Protein AF-A0A1B1LRS1-F1 (afdb_monomer_lite)

pLDDT: mean 72.32, std 14.94, range [30.59, 92.81]

Sequence (212 aa):
MTTTRIFLDRKSKTIVHAIEEETLSFRDMQAGLEPEKHFTSISRVLLKQGSRQQGRGNGVFNELMNEGQFEEVTADSLIVKRQLSDTELDFVTGKLLAKLGMTGAKKFEDARAIIASLDVGESLIENTQSCTAQPQSEDEMNSTIRELILVEAKVVADEFDKEGLVDWRVRDSLIARFRLSVRRRLRNVEGHTFVTSAVNKCLDHFLTSQPA

Organism: Vibrio parahaemolyticus (NCBI:txid670)

Radius of gyration: 24.16 Å; chains: 1; bounding box: 50×50×58 Å

Foldseek 3Di:
DWDWWWKAFPVQRKIKIWIKDFAADPVCVVVVHGTDIWTAKIWIDRPPPRDIDIDGTPVVVVVVCVVGPIDIDDPVVPPLQDQQDPVRLLVVLVVVCVVVVHDDPVSSVVSSVVVNCVRVVNDPVVPPPDPPPDPPDPPPPLPVLLVLLLVLLVVLVVVCVVVVVPPLLPDPVSLVVSLVSSVVVVVVDPPDDDDPVSSVVSSVCNSVVDDD

Structure (mmCIF, N/CA/C/O backbone):
data_AF-A0A1B1LRS1-F1
#
_entry.id   AF-A0A1B1LRS1-F1
#
loop_
_atom_site.group_PDB
_atom_site.id
_atom_site.type_symbol
_atom_site.label_atom_id
_atom_site.label_alt_id
_atom_site.label_comp_id
_atom_site.label_asym_id
_atom_site.label_entity_id
_atom_site.label_seq_id
_atom_site.pdbx_PDB_ins_code
_atom_site.Cartn_x
_atom_site.Cartn_y
_atom_site.Cartn_z
_atom_site.occupancy
_atom_site.B_iso_or_equiv
_atom_site.auth_seq_id
_atom_site.auth_comp_id
_atom_site.auth_asym_id
_atom_site.auth_atom_id
_atom_site.pdbx_PDB_model_num
ATOM 1 N N . MET A 1 1 ? 15.277 -10.554 -17.146 1.00 72.25 1 MET A N 1
ATOM 2 C CA . MET A 1 1 ? 14.309 -10.292 -16.046 1.00 72.25 1 MET A CA 1
ATOM 3 C C . MET A 1 1 ? 13.500 -9.059 -16.418 1.00 72.25 1 MET A C 1
ATOM 5 O O . MET A 1 1 ? 14.074 -8.194 -17.061 1.00 72.25 1 MET A O 1
ATOM 9 N N . THR A 1 2 ? 12.209 -8.980 -16.082 1.00 80.25 2 THR A N 1
ATOM 10 C CA . THR A 1 2 ? 11.349 -7.836 -16.453 1.00 80.25 2 THR A CA 1
ATOM 11 C C . THR A 1 2 ? 10.911 -7.074 -15.205 1.00 80.25 2 THR A C 1
ATOM 13 O O . THR A 1 2 ? 10.356 -7.679 -14.289 1.00 80.25 2 THR A O 1
ATOM 16 N N . THR A 1 3 ? 11.121 -5.759 -15.187 1.00 82.50 3 THR A N 1
ATOM 17 C CA . THR A 1 3 ? 10.848 -4.878 -14.045 1.00 82.50 3 THR A CA 1
ATOM 18 C C . THR A 1 3 ? 10.046 -3.663 -14.496 1.00 82.50 3 THR A C 1
ATOM 20 O O . THR A 1 3 ? 10.423 -2.964 -15.434 1.00 82.50 3 THR A O 1
ATOM 23 N N . THR A 1 4 ? 8.940 -3.373 -13.812 1.00 81.50 4 THR A N 1
ATOM 24 C CA . THR A 1 4 ? 8.168 -2.147 -14.051 1.00 81.50 4 THR A CA 1
ATOM 25 C C . THR A 1 4 ? 8.738 -1.011 -13.212 1.00 81.50 4 THR A C 1
ATOM 27 O O . THR A 1 4 ? 8.799 -1.119 -11.989 1.00 81.50 4 THR A O 1
ATOM 30 N N . ARG A 1 5 ? 9.100 0.093 -13.862 1.00 82.12 5 ARG A N 1
ATOM 31 C CA . ARG A 1 5 ? 9.595 1.323 -13.239 1.00 82.12 5 ARG A CA 1
ATOM 32 C C . ARG A 1 5 ? 8.584 2.443 -13.436 1.00 82.12 5 ARG A C 1
ATOM 34 O O . ARG A 1 5 ? 7.977 2.567 -14.503 1.00 82.12 5 ARG A O 1
ATOM 41 N N . ILE A 1 6 ? 8.363 3.234 -12.395 1.00 81.12 6 ILE A N 1
ATOM 42 C CA . ILE A 1 6 ? 7.333 4.272 -12.371 1.00 81.12 6 ILE A CA 1
ATOM 43 C C . ILE A 1 6 ? 7.997 5.586 -12.001 1.00 81.12 6 ILE A C 1
ATOM 45 O O . ILE A 1 6 ? 8.697 5.667 -10.999 1.00 81.12 6 ILE A O 1
ATOM 49 N N . PHE A 1 7 ? 7.736 6.623 -12.786 1.00 82.88 7 PHE A N 1
ATOM 50 C CA . PHE A 1 7 ? 8.316 7.938 -12.579 1.00 82.88 7 PHE A CA 1
ATOM 51 C C . PHE A 1 7 ? 7.232 9.003 -12.507 1.00 82.88 7 PHE A C 1
ATOM 53 O O . PHE A 1 7 ? 6.284 8.989 -13.296 1.00 82.88 7 PHE A O 1
ATOM 60 N N . LEU A 1 8 ? 7.381 9.931 -11.567 1.00 77.38 8 LEU A N 1
ATOM 61 C CA . LEU A 1 8 ? 6.457 11.033 -11.344 1.00 77.38 8 LEU A CA 1
ATOM 62 C C . LEU A 1 8 ? 7.191 12.362 -11.501 1.00 77.38 8 LEU A C 1
ATOM 64 O O . LEU A 1 8 ? 8.162 12.635 -10.801 1.00 77.38 8 LEU A O 1
ATOM 68 N N . ASP A 1 9 ? 6.668 13.221 -12.370 1.00 76.31 9 ASP A N 1
ATOM 69 C CA . ASP A 1 9 ? 6.995 14.643 -12.355 1.00 76.31 9 ASP A CA 1
ATOM 70 C C . ASP A 1 9 ? 5.966 15.363 -11.477 1.00 76.31 9 ASP A C 1
ATOM 72 O O . ASP A 1 9 ? 4.794 15.526 -11.844 1.00 76.31 9 ASP A O 1
ATOM 76 N N . ARG A 1 10 ? 6.415 15.800 -10.295 1.00 67.81 10 ARG A N 1
ATOM 77 C CA . ARG A 1 10 ? 5.571 16.479 -9.301 1.00 67.81 10 ARG A CA 1
ATOM 78 C C . ARG A 1 10 ? 5.037 17.823 -9.798 1.00 67.81 10 ARG A C 1
ATOM 80 O O . ARG A 1 10 ? 3.951 18.234 -9.387 1.00 67.81 10 ARG A O 1
ATOM 87 N N . LYS A 1 11 ? 5.766 18.503 -10.689 1.00 71.56 11 LYS A N 1
ATOM 88 C CA . LYS A 1 11 ? 5.415 19.831 -11.203 1.00 71.56 11 LYS A CA 1
ATOM 89 C C . LYS A 1 11 ? 4.343 19.737 -12.282 1.00 71.56 11 LYS A C 1
ATOM 91 O O . LYS A 1 11 ? 3.344 20.452 -12.219 1.00 71.56 11 LYS A O 1
ATOM 96 N N . SER A 1 12 ? 4.524 18.846 -13.254 1.00 66.50 12 SER A N 1
ATOM 97 C CA . SER A 1 12 ? 3.564 18.672 -14.355 1.00 66.50 12 SER A CA 1
ATOM 98 C C . SER A 1 12 ? 2.446 17.670 -14.045 1.00 66.50 12 SER A C 1
ATOM 100 O O . SER A 1 12 ? 1.477 17.581 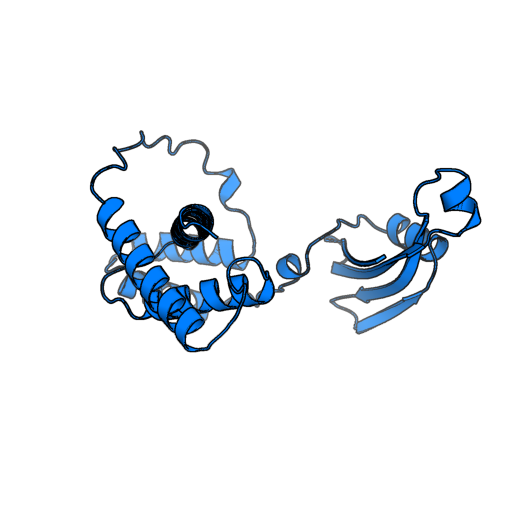-14.801 1.00 66.50 12 SER A O 1
ATOM 102 N N . LYS A 1 13 ? 2.538 16.945 -12.918 1.00 68.25 13 LYS A N 1
ATOM 103 C CA . LYS A 1 13 ? 1.647 15.826 -12.564 1.00 68.25 13 LYS A CA 1
ATOM 104 C C . LYS A 1 13 ? 1.608 14.769 -13.679 1.00 68.25 13 LYS A C 1
ATOM 106 O O . LYS A 1 13 ? 0.551 14.220 -13.999 1.00 68.25 13 LYS A O 1
ATOM 111 N N . THR A 1 14 ? 2.761 14.520 -14.297 1.00 70.88 14 THR A N 1
ATOM 112 C CA . THR A 1 14 ? 2.939 13.496 -15.332 1.00 70.88 14 THR A CA 1
ATOM 113 C C . THR A 1 14 ? 3.435 12.213 -14.690 1.00 70.88 14 THR A C 1
ATOM 115 O O . THR A 1 14 ? 4.394 12.251 -13.924 1.00 70.88 14 THR A O 1
ATOM 118 N N . ILE A 1 15 ? 2.828 11.082 -15.044 1.00 78.00 15 ILE A N 1
ATOM 119 C CA . ILE A 1 15 ? 3.311 9.754 -14.659 1.00 78.00 15 ILE A CA 1
ATOM 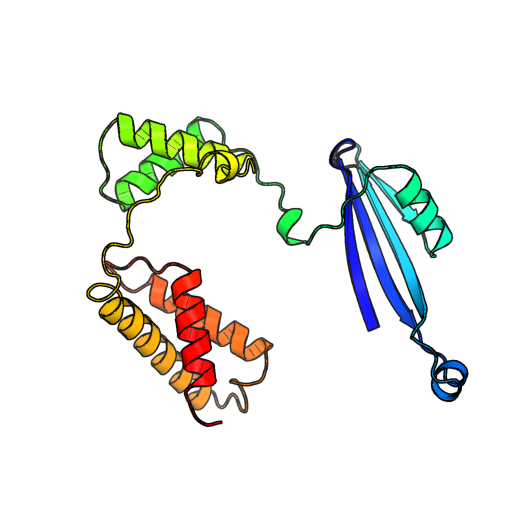120 C C . ILE A 1 15 ? 3.863 9.051 -15.896 1.00 78.00 15 ILE A C 1
ATOM 122 O O . ILE A 1 15 ? 3.194 8.989 -16.929 1.00 78.00 15 ILE A O 1
ATOM 126 N N . VAL A 1 16 ? 5.055 8.477 -15.786 1.00 78.56 16 VAL A N 1
ATOM 127 C CA . VAL A 1 16 ? 5.660 7.618 -16.805 1.00 78.56 16 VAL A CA 1
ATOM 128 C C . VAL A 1 16 ? 5.780 6.207 -16.245 1.00 78.56 16 VAL A C 1
ATOM 130 O O . VAL A 1 16 ? 6.390 5.994 -15.205 1.00 78.56 16 VAL A O 1
ATOM 133 N N . HIS A 1 17 ? 5.199 5.239 -16.947 1.00 81.94 17 HIS A N 1
ATOM 134 C CA . HIS A 1 17 ? 5.398 3.816 -16.684 1.00 81.94 17 HIS A CA 1
ATOM 135 C C . HIS A 1 17 ? 6.371 3.269 -17.719 1.00 81.94 17 HIS A C 1
ATOM 137 O O . HIS A 1 17 ? 6.113 3.411 -18.915 1.00 81.94 17 HIS A O 1
ATOM 143 N N . ALA A 1 18 ? 7.449 2.632 -17.282 1.00 82.25 18 ALA A N 1
ATOM 144 C CA . ALA A 1 18 ? 8.433 2.011 -18.154 1.00 82.25 18 ALA A CA 1
ATOM 145 C C . ALA A 1 18 ? 8.614 0.533 -17.785 1.00 82.25 18 ALA A C 1
ATOM 147 O O . ALA A 1 18 ? 8.660 0.185 -16.609 1.00 82.25 18 ALA A O 1
ATOM 148 N N . ILE A 1 19 ? 8.700 -0.341 -18.783 1.00 82.56 19 ILE A N 1
ATOM 149 C CA . ILE A 1 19 ? 9.051 -1.754 -18.611 1.00 82.56 19 ILE A CA 1
ATOM 150 C C . ILE A 1 19 ? 10.523 -1.892 -18.978 1.00 82.56 19 ILE A C 1
ATOM 152 O O . ILE A 1 19 ? 10.883 -1.653 -20.128 1.00 82.56 19 ILE A O 1
ATOM 156 N N . GLU A 1 20 ? 11.353 -2.222 -17.996 1.00 85.50 20 GLU A N 1
ATOM 157 C CA . GLU A 1 20 ? 12.778 -2.513 -18.146 1.00 85.50 20 GLU A CA 1
ATOM 158 C C . GLU A 1 20 ? 12.961 -4.029 -18.258 1.00 85.50 20 GLU A C 1
ATOM 160 O O . GLU A 1 20 ? 12.443 -4.790 -17.441 1.00 85.50 20 GLU A O 1
ATOM 165 N N . GLU A 1 21 ? 13.693 -4.476 -19.267 1.00 85.75 21 GLU A N 1
ATOM 166 C CA . GLU A 1 21 ? 14.089 -5.863 -19.453 1.00 85.75 21 GLU A CA 1
ATOM 167 C C . GLU A 1 21 ? 15.608 -5.970 -19.439 1.00 85.75 21 GLU A C 1
ATOM 169 O O . GLU A 1 21 ? 16.313 -5.249 -20.141 1.00 85.75 21 GLU A O 1
ATOM 174 N N . GLU A 1 22 ? 16.110 -6.895 -18.632 1.00 82.25 22 GLU A N 1
ATOM 175 C CA . GLU A 1 22 ? 17.506 -7.314 -18.665 1.00 82.25 22 GLU A CA 1
ATOM 176 C C . GLU A 1 22 ? 17.663 -8.443 -19.677 1.00 82.25 22 GLU A C 1
ATOM 178 O O . GLU A 1 22 ? 17.092 -9.531 -19.502 1.00 82.25 22 GLU A O 1
ATOM 183 N N . THR A 1 23 ? 18.448 -8.170 -20.716 1.00 75.00 23 THR A N 1
ATOM 184 C CA . THR A 1 23 ? 18.836 -9.126 -21.750 1.00 75.00 23 THR A CA 1
ATOM 185 C C . THR A 1 23 ? 20.322 -9.414 -21.646 1.00 75.00 23 THR A C 1
ATOM 187 O O . THR A 1 23 ? 21.140 -8.500 -21.594 1.00 75.00 23 THR A O 1
ATOM 190 N N . LEU A 1 24 ? 20.674 -10.695 -21.649 1.00 76.31 24 LEU A N 1
ATOM 191 C CA . LEU A 1 24 ? 22.055 -11.151 -21.629 1.00 76.31 24 LEU A CA 1
ATOM 192 C C . LEU A 1 24 ? 22.229 -12.144 -22.777 1.00 76.31 24 LEU A C 1
ATOM 194 O O . LEU A 1 24 ? 21.562 -13.183 -22.799 1.00 76.31 24 LEU A O 1
ATOM 198 N N . SER A 1 25 ? 23.059 -11.812 -23.768 1.00 77.00 25 SER A N 1
ATOM 199 C CA . SER A 1 25 ? 23.301 -12.733 -24.877 1.00 77.00 25 SER A CA 1
ATOM 200 C C . SER A 1 25 ? 24.275 -13.836 -24.456 1.00 77.00 25 SER A C 1
ATOM 202 O O . SER A 1 25 ? 25.096 -13.670 -23.554 1.00 77.00 25 SER A O 1
ATOM 204 N N . PHE A 1 26 ? 24.228 -14.978 -25.145 1.00 71.69 26 PHE A N 1
ATOM 205 C CA . PHE A 1 26 ? 25.155 -16.086 -24.890 1.00 71.69 26 PHE A CA 1
ATOM 206 C C . PHE A 1 26 ? 26.630 -15.672 -25.061 1.00 71.69 26 PHE A C 1
ATOM 208 O O . PHE A 1 26 ? 27.510 -16.177 -24.366 1.00 71.69 26 PHE A O 1
ATOM 215 N N . ARG A 1 27 ? 26.900 -14.722 -25.964 1.00 77.06 27 ARG A N 1
ATOM 216 C CA . ARG A 1 27 ? 28.238 -14.166 -26.192 1.00 77.06 27 ARG A CA 1
ATOM 217 C C . ARG A 1 27 ? 28.702 -13.305 -25.014 1.00 77.06 27 ARG A C 1
ATOM 219 O O . ARG A 1 27 ? 29.867 -13.388 -24.637 1.00 77.06 27 ARG A O 1
ATOM 226 N N . ASP A 1 28 ? 27.793 -12.545 -24.414 1.00 75.94 28 ASP A N 1
ATOM 227 C CA . ASP A 1 28 ? 28.077 -11.669 -23.269 1.00 75.94 28 ASP A CA 1
ATOM 228 C C . ASP A 1 28 ? 28.314 -12.483 -21.994 1.00 75.94 28 ASP A C 1
ATOM 230 O O . ASP A 1 28 ? 29.244 -12.197 -21.242 1.00 75.94 28 ASP A O 1
ATOM 234 N N . MET A 1 29 ? 27.572 -13.586 -21.819 1.00 72.25 29 MET A N 1
ATOM 235 C CA . MET A 1 29 ? 27.830 -14.564 -20.753 1.00 72.25 29 MET A CA 1
ATOM 236 C C . MET A 1 29 ? 29.235 -15.164 -20.848 1.00 72.25 29 MET A C 1
ATOM 238 O O . MET A 1 29 ? 29.918 -15.294 -19.836 1.00 72.25 29 MET A O 1
ATOM 242 N N . GLN A 1 30 ? 29.689 -15.518 -22.056 1.00 75.56 30 GLN A N 1
ATOM 243 C CA . GLN A 1 30 ? 31.045 -16.042 -22.261 1.00 75.56 30 GLN A CA 1
ATOM 244 C C . GLN A 1 30 ? 32.135 -14.988 -22.038 1.00 75.56 30 GLN A C 1
ATOM 246 O O . GLN A 1 30 ? 33.255 -15.340 -21.676 1.00 75.56 30 GLN A O 1
ATOM 251 N N . ALA A 1 31 ? 31.814 -13.710 -22.242 1.00 80.94 31 ALA A N 1
ATOM 252 C CA . ALA A 1 31 ? 32.721 -12.589 -22.021 1.00 80.94 31 ALA A CA 1
ATOM 253 C C . ALA A 1 31 ? 32.715 -12.066 -20.569 1.00 80.94 31 ALA A C 1
ATOM 255 O O . ALA A 1 31 ? 33.501 -11.175 -20.255 1.00 80.94 31 ALA A O 1
ATOM 256 N N . GLY A 1 32 ? 31.859 -12.605 -19.691 1.00 79.62 32 GLY A N 1
ATOM 257 C CA . GLY A 1 32 ? 31.709 -12.134 -18.310 1.00 79.62 32 GLY A CA 1
ATOM 258 C C . GLY A 1 32 ? 31.115 -10.726 -18.207 1.00 79.62 32 GLY A C 1
ATOM 259 O O . GLY A 1 32 ? 31.426 -10.00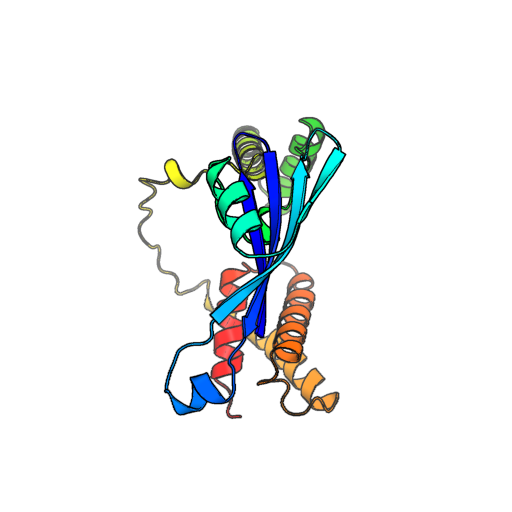5 -17.263 1.00 79.62 32 GLY A O 1
ATOM 260 N N . LEU A 1 33 ? 30.321 -10.315 -19.198 1.00 77.12 33 LEU A N 1
ATOM 261 C CA . LEU A 1 33 ? 29.686 -9.000 -19.239 1.00 77.12 33 LEU A CA 1
ATOM 262 C C . LEU A 1 33 ? 28.362 -9.003 -18.467 1.00 77.12 33 LEU A C 1
ATOM 264 O O . LEU A 1 33 ? 27.660 -10.012 -18.402 1.00 77.12 33 LEU A O 1
ATOM 268 N N . GLU A 1 34 ? 28.030 -7.848 -17.897 1.00 78.12 34 GLU A N 1
ATOM 269 C CA . GLU A 1 34 ? 26.773 -7.630 -17.182 1.00 78.12 34 GLU A CA 1
ATOM 270 C C . GLU A 1 34 ? 25.571 -7.581 -18.147 1.00 78.12 34 GLU A C 1
ATOM 272 O O . GLU A 1 34 ? 25.727 -7.168 -19.301 1.00 78.12 34 GLU A O 1
ATOM 277 N N . PRO A 1 35 ? 24.359 -7.963 -17.698 1.00 78.44 35 PRO A N 1
ATOM 278 C CA . PRO A 1 35 ? 23.144 -7.881 -18.505 1.00 78.44 35 PRO A CA 1
ATOM 279 C C . PRO A 1 35 ? 22.850 -6.451 -18.961 1.00 78.44 35 PRO A C 1
ATOM 281 O O . PRO A 1 35 ? 22.849 -5.513 -18.161 1.00 78.44 35 PRO A O 1
ATOM 284 N N . GLU A 1 36 ? 22.518 -6.283 -20.239 1.00 78.06 36 GLU A N 1
ATOM 285 C CA . GLU A 1 36 ? 22.118 -4.981 -20.760 1.00 78.06 36 GLU A CA 1
ATOM 286 C C . GLU A 1 36 ? 20.645 -4.698 -20.446 1.00 78.06 36 GLU A C 1
ATOM 288 O O . GLU A 1 36 ? 19.754 -5.513 -20.713 1.00 78.06 36 GLU A O 1
ATOM 293 N N . LYS A 1 37 ? 20.380 -3.500 -19.920 1.00 82.38 37 LYS A N 1
ATOM 294 C CA . LYS A 1 37 ? 19.038 -3.027 -19.564 1.00 82.38 37 LYS A CA 1
ATOM 295 C C . LYS A 1 37 ? 18.385 -2.288 -20.723 1.00 82.38 37 LYS A C 1
ATOM 297 O O . LYS A 1 37 ? 18.934 -1.321 -21.257 1.00 82.38 37 LYS A O 1
ATOM 302 N N . HIS A 1 38 ? 17.184 -2.720 -21.077 1.00 81.94 38 HIS A N 1
ATOM 303 C CA . HIS A 1 38 ? 16.434 -2.194 -22.207 1.00 81.94 38 HIS A CA 1
ATOM 304 C C . HIS A 1 38 ? 15.003 -1.850 -21.817 1.00 81.94 38 HIS A C 1
ATOM 306 O O . HIS A 1 38 ? 14.276 -2.678 -21.280 1.00 81.94 38 HIS A O 1
ATOM 312 N N . PHE A 1 39 ? 14.556 -0.640 -22.144 1.00 82.12 39 PHE A N 1
ATOM 313 C CA . PHE A 1 39 ? 13.164 -0.246 -21.970 1.00 82.12 39 PHE A CA 1
ATOM 314 C C . PHE A 1 39 ? 12.317 -0.711 -23.154 1.00 82.12 39 PHE A C 1
ATOM 316 O O . PHE A 1 39 ? 12.387 -0.154 -24.252 1.00 82.12 39 PHE A O 1
ATOM 323 N N . THR A 1 40 ? 11.484 -1.726 -22.941 1.00 80.12 40 THR A N 1
ATOM 324 C CA . THR A 1 40 ? 10.685 -2.357 -24.003 1.00 80.12 40 THR A CA 1
ATOM 325 C C . THR A 1 40 ? 9.325 -1.700 -24.204 1.00 80.12 40 THR A C 1
ATOM 327 O O . THR A 1 40 ? 8.736 -1.802 -25.283 1.00 80.12 40 THR A O 1
ATOM 330 N N . SER A 1 41 ? 8.837 -0.959 -23.209 1.00 79.19 41 SER A N 1
ATOM 331 C CA . SER A 1 41 ? 7.580 -0.214 -23.290 1.00 79.19 41 SER A CA 1
ATOM 332 C C . SER A 1 41 ? 7.590 0.993 -22.365 1.00 79.19 41 SER A C 1
ATOM 334 O O . SER A 1 41 ? 7.950 0.870 -21.201 1.00 79.19 41 SER A O 1
ATOM 336 N N . ILE A 1 42 ? 7.137 2.144 -22.860 1.00 79.25 42 ILE A N 1
ATOM 337 C CA . ILE A 1 42 ? 7.041 3.398 -22.111 1.00 79.25 42 ILE A CA 1
ATOM 338 C C . ILE A 1 42 ? 5.642 3.981 -22.327 1.00 79.25 42 ILE A C 1
ATOM 340 O O . ILE A 1 42 ? 5.191 4.109 -23.464 1.00 79.25 42 ILE A O 1
ATOM 344 N N . SER A 1 43 ? 4.940 4.335 -21.252 1.00 75.94 43 SER A N 1
ATOM 345 C CA . SER A 1 43 ? 3.611 4.953 -21.280 1.00 75.94 43 SER A CA 1
ATOM 346 C C . SER A 1 43 ? 3.598 6.201 -20.405 1.00 75.94 43 SER A C 1
ATOM 348 O O . SER A 1 43 ? 3.628 6.103 -19.179 1.00 75.94 43 SER A O 1
ATOM 350 N N . ARG A 1 44 ? 3.472 7.369 -21.036 1.00 71.50 44 ARG A N 1
ATOM 351 C CA . ARG A 1 44 ? 3.289 8.668 -20.380 1.00 71.50 44 ARG A CA 1
ATOM 352 C C . ARG A 1 44 ? 1.801 8.963 -20.218 1.00 71.50 44 ARG A C 1
ATOM 354 O O . ARG A 1 44 ? 1.045 8.843 -21.182 1.00 71.50 44 ARG A O 1
ATOM 361 N N . VAL A 1 45 ? 1.389 9.365 -19.021 1.00 68.56 45 VAL A N 1
ATOM 362 C CA . VAL A 1 45 ? 0.014 9.749 -18.682 1.00 68.56 45 VAL A CA 1
ATOM 363 C C . VAL A 1 45 ? 0.032 11.111 -17.996 1.00 68.56 45 VAL A C 1
ATOM 365 O O . VAL A 1 45 ? 0.645 11.277 -16.942 1.00 68.56 45 VAL A O 1
ATOM 368 N N . LEU A 1 46 ? -0.664 12.090 -18.579 1.00 58.88 46 LEU A N 1
ATOM 369 C CA . LEU A 1 46 ? -0.927 13.373 -17.924 1.00 58.88 46 LEU A CA 1
ATOM 370 C C . LEU A 1 46 ? -2.160 13.248 -17.028 1.00 58.88 46 LEU A C 1
ATOM 372 O O . LEU A 1 46 ? -3.274 13.104 -17.537 1.00 58.88 46 LEU A O 1
ATOM 376 N N . LEU A 1 47 ? -1.986 13.375 -15.707 1.00 53.97 47 LEU A N 1
ATOM 377 C CA . LEU A 1 47 ? -3.076 13.213 -14.731 1.00 53.97 47 LEU A CA 1
ATOM 378 C C . LEU A 1 47 ? -4.243 14.195 -14.935 1.00 53.97 47 LEU A C 1
ATOM 380 O O . LEU A 1 47 ? -5.359 13.913 -14.512 1.00 53.97 47 LEU A O 1
ATOM 384 N N . LYS A 1 48 ? -4.002 15.346 -15.577 1.00 51.47 48 LYS A N 1
ATOM 385 C CA . LYS A 1 48 ? -5.014 16.395 -15.787 1.00 51.47 48 LYS A CA 1
ATOM 386 C C . LYS A 1 48 ? -5.605 16.470 -17.198 1.00 51.47 48 LYS A C 1
ATOM 388 O O . LYS A 1 48 ? -6.631 17.118 -17.356 1.00 51.47 48 LYS A O 1
ATOM 393 N N . GLN A 1 49 ? -4.971 15.883 -18.216 1.00 50.62 49 GLN A N 1
ATOM 394 C CA . GLN A 1 49 ? -5.316 16.174 -19.621 1.00 50.62 49 GLN A CA 1
ATOM 395 C C . GLN A 1 49 ? -5.685 14.954 -20.471 1.00 50.62 49 GLN A C 1
ATOM 397 O O . GLN A 1 49 ? -5.937 15.112 -21.660 1.00 50.62 49 GLN A O 1
ATOM 402 N N . GLY A 1 50 ? -5.737 13.741 -19.910 1.00 48.34 50 GLY A N 1
ATOM 403 C CA . GLY A 1 50 ? -6.196 12.550 -20.646 1.00 48.34 50 GLY A CA 1
ATOM 404 C C . GLY A 1 50 ? -5.327 12.154 -21.851 1.00 48.34 50 GLY A C 1
ATOM 405 O O . GLY A 1 50 ? -5.664 11.216 -22.568 1.00 48.34 50 GLY A O 1
ATOM 406 N N . SER A 1 51 ? -4.202 12.839 -22.075 1.00 53.81 51 SER A N 1
ATOM 407 C CA . SER A 1 51 ? -3.250 12.520 -23.133 1.00 53.81 51 SER A CA 1
ATOM 408 C C . SER A 1 51 ? -2.362 11.359 -22.695 1.00 53.81 51 SER A C 1
ATOM 410 O O . SER A 1 51 ? -1.780 11.380 -21.602 1.00 53.81 51 SER A O 1
ATOM 412 N N . ARG A 1 52 ? -2.275 10.342 -23.558 1.00 57.81 52 ARG A N 1
ATOM 413 C CA . ARG A 1 52 ? -1.435 9.159 -23.382 1.00 57.81 52 ARG A CA 1
ATOM 414 C C . ARG A 1 52 ? -0.482 9.046 -24.564 1.00 57.81 52 ARG A C 1
ATOM 416 O O . ARG A 1 52 ? -0.929 8.899 -25.696 1.00 57.81 52 ARG A O 1
ATOM 423 N N . GLN A 1 53 ? 0.818 9.083 -24.294 1.00 65.88 53 GLN A N 1
ATOM 424 C CA . GLN A 1 53 ? 1.855 8.826 -25.296 1.00 65.88 53 GLN A CA 1
ATOM 425 C C . GLN A 1 53 ? 2.519 7.484 -24.992 1.00 65.88 53 GLN A C 1
ATOM 427 O O . GLN A 1 53 ? 2.811 7.186 -23.832 1.00 65.88 53 GLN A O 1
ATOM 432 N N . GLN A 1 54 ? 2.720 6.667 -26.025 1.00 71.94 54 GLN A N 1
ATOM 433 C CA . GLN A 1 54 ? 3.401 5.378 -25.924 1.00 71.94 54 GLN A CA 1
ATOM 434 C C . GLN A 1 54 ? 4.659 5.388 -26.788 1.00 71.94 54 GLN A C 1
ATOM 436 O O . GLN A 1 54 ? 4.631 5.877 -27.914 1.00 71.94 54 GLN A O 1
ATOM 441 N N . GLY A 1 55 ? 5.745 4.838 -26.257 1.00 76.38 55 GLY A N 1
ATOM 442 C CA . GLY A 1 55 ? 7.041 4.751 -26.922 1.00 76.38 55 GLY A CA 1
ATOM 443 C C . GLY A 1 55 ? 7.793 3.483 -26.526 1.00 76.38 55 GLY A C 1
ATOM 444 O O . GLY A 1 55 ? 7.354 2.744 -25.642 1.00 76.38 55 GLY A O 1
ATOM 445 N N . ARG A 1 56 ? 8.914 3.206 -27.198 1.00 78.75 56 ARG A N 1
ATOM 446 C CA . ARG A 1 56 ? 9.776 2.045 -26.927 1.00 78.75 56 ARG A CA 1
ATOM 447 C C . ARG A 1 56 ? 11.245 2.408 -27.119 1.00 78.75 56 ARG A C 1
ATOM 449 O O . ARG A 1 56 ? 11.564 3.219 -27.984 1.00 78.75 56 ARG A O 1
ATOM 456 N N . GLY A 1 57 ? 12.119 1.744 -26.369 1.00 80.62 57 GLY A N 1
ATOM 457 C CA . GLY A 1 57 ? 13.567 1.871 -26.483 1.00 80.62 57 GLY A CA 1
ATOM 458 C C . GLY A 1 57 ? 14.174 2.941 -25.574 1.00 80.62 57 GLY A C 1
ATOM 459 O O . GLY A 1 57 ? 13.527 3.913 -25.182 1.00 80.62 57 GLY A O 1
ATOM 460 N N . ASN A 1 58 ? 15.463 2.761 -25.278 1.00 79.50 58 ASN A N 1
ATOM 461 C CA . ASN A 1 58 ? 16.221 3.603 -24.348 1.00 79.50 58 ASN A CA 1
ATOM 462 C C . ASN A 1 58 ? 16.323 5.067 -24.810 1.00 79.50 58 ASN A C 1
ATOM 464 O O . ASN A 1 58 ? 16.311 5.962 -23.974 1.00 79.50 58 ASN A O 1
ATOM 468 N N . GLY A 1 59 ? 16.372 5.327 -26.123 1.00 79.06 59 GLY A N 1
ATOM 469 C CA . GLY A 1 59 ? 16.406 6.692 -26.666 1.00 79.06 59 GLY A CA 1
ATOM 470 C C . GLY A 1 59 ? 15.159 7.499 -26.296 1.00 79.06 59 GLY A C 1
ATOM 471 O O . GLY A 1 59 ? 15.274 8.567 -25.708 1.00 79.06 59 GLY A O 1
ATOM 472 N N . VAL A 1 60 ? 13.973 6.925 -26.528 1.00 78.06 60 VAL A N 1
ATOM 473 C CA . VAL A 1 60 ? 12.687 7.556 -26.184 1.00 78.06 60 VAL A CA 1
ATOM 474 C C . VAL A 1 60 ? 12.544 7.740 -24.672 1.00 78.06 60 VAL A C 1
ATOM 476 O O . VAL A 1 60 ? 12.022 8.754 -24.216 1.00 78.06 60 VAL A O 1
ATOM 479 N N . PHE A 1 61 ? 13.022 6.777 -23.877 1.00 82.00 61 PHE A N 1
ATOM 480 C CA . PHE A 1 61 ? 13.040 6.902 -22.419 1.00 82.00 61 PHE A CA 1
ATOM 481 C C . PHE A 1 61 ? 13.926 8.064 -21.961 1.00 82.00 61 PHE A C 1
ATOM 483 O O . PHE A 1 61 ? 13.480 8.900 -21.182 1.00 82.00 61 PHE A O 1
ATOM 490 N N . ASN A 1 62 ? 15.159 8.138 -22.465 1.00 83.25 62 ASN A N 1
ATOM 491 C CA . ASN A 1 62 ? 16.119 9.171 -22.085 1.00 83.25 62 ASN A CA 1
ATOM 492 C C . ASN A 1 62 ? 15.648 10.566 -22.510 1.00 83.25 62 ASN A C 1
ATOM 494 O O . ASN A 1 62 ? 15.772 11.507 -21.734 1.00 83.25 62 ASN A O 1
ATOM 498 N N . GLU A 1 63 ? 15.073 10.704 -23.706 1.00 81.62 63 GLU A N 1
ATOM 499 C CA . GLU A 1 63 ? 14.451 11.954 -24.157 1.00 81.62 63 GLU A CA 1
ATOM 500 C C . GLU A 1 63 ? 13.342 12.396 -23.196 1.00 81.62 63 GLU A C 1
ATOM 502 O O . GLU A 1 63 ? 13.388 13.516 -22.693 1.00 81.62 63 GLU A O 1
ATOM 507 N N . LEU A 1 64 ? 12.416 11.494 -22.849 1.00 78.62 64 LEU A N 1
ATOM 508 C CA . LEU A 1 64 ? 11.340 11.780 -21.897 1.00 78.62 64 LEU A CA 1
ATOM 509 C C . LEU A 1 64 ? 11.866 12.160 -20.509 1.00 78.62 64 LEU A C 1
ATOM 511 O O . LEU A 1 64 ? 11.345 13.093 -19.903 1.00 78.62 64 LEU A O 1
ATOM 515 N N . MET A 1 65 ? 12.894 11.476 -20.005 1.00 81.06 65 MET A N 1
ATOM 516 C CA . MET A 1 65 ? 13.496 11.803 -18.708 1.00 81.06 65 MET A CA 1
ATOM 517 C C . MET A 1 65 ? 14.240 13.140 -18.717 1.00 81.06 65 MET A C 1
ATOM 519 O O . MET A 1 65 ? 14.325 13.785 -17.678 1.00 81.06 65 MET A O 1
ATOM 523 N N . ASN A 1 66 ? 14.726 13.588 -19.876 1.00 83.69 66 ASN A N 1
ATOM 524 C CA . ASN A 1 66 ? 15.355 14.899 -20.035 1.00 83.69 66 ASN A CA 1
ATOM 525 C C . ASN A 1 66 ? 14.336 16.048 -20.167 1.00 83.69 66 ASN A C 1
ATOM 527 O O . ASN A 1 66 ? 14.693 17.203 -19.938 1.00 83.69 66 ASN A O 1
ATOM 531 N N . GLU A 1 67 ? 13.077 15.765 -20.525 1.00 80.12 67 GLU A N 1
ATOM 532 C CA . GLU A 1 67 ? 12.017 16.783 -20.643 1.00 80.12 67 GLU A CA 1
ATOM 533 C C . GLU A 1 67 ? 11.542 17.334 -19.290 1.00 80.12 67 GLU A C 1
ATOM 535 O O . GLU A 1 67 ? 10.971 18.428 -19.234 1.00 80.12 67 GLU A O 1
ATOM 540 N N . GLY A 1 68 ? 11.719 16.583 -18.202 1.00 73.00 68 GLY A N 1
ATOM 541 C CA . GLY A 1 68 ? 11.133 16.908 -16.905 1.00 73.00 68 GLY A CA 1
ATOM 542 C C . GLY A 1 68 ? 11.986 16.471 -15.724 1.00 73.00 68 GLY A C 1
ATOM 543 O O . GLY A 1 68 ? 12.962 15.744 -15.856 1.00 73.00 68 GLY A O 1
ATOM 544 N N . GLN A 1 69 ? 11.605 16.927 -14.533 1.00 80.19 69 GLN A N 1
ATOM 545 C CA . GLN A 1 69 ? 12.226 16.490 -13.284 1.00 80.19 69 GLN A CA 1
ATOM 546 C C . GLN A 1 69 ? 11.449 15.290 -12.753 1.00 80.19 69 GLN A C 1
ATOM 548 O O . GLN A 1 69 ? 10.506 15.432 -11.975 1.00 80.19 69 GLN A O 1
ATOM 553 N N . PHE A 1 70 ? 11.807 14.114 -13.256 1.00 79.94 70 PHE A N 1
ATOM 554 C CA . PHE A 1 70 ? 11.159 12.860 -12.906 1.00 79.94 70 PHE A CA 1
ATOM 555 C C . PHE A 1 70 ? 11.860 12.194 -11.723 1.00 79.94 70 PHE A C 1
ATOM 557 O O . PHE A 1 70 ? 13.069 11.973 -11.745 1.00 79.94 70 PHE A O 1
ATOM 564 N N . GLU A 1 71 ? 11.083 11.832 -10.707 1.00 80.62 71 GLU A N 1
ATOM 565 C CA . GLU A 1 71 ? 11.536 10.996 -9.596 1.00 80.62 71 GLU A CA 1
ATOM 566 C C . GLU A 1 71 ? 10.951 9.595 -9.749 1.00 80.62 71 GLU A C 1
ATOM 568 O O . GLU A 1 71 ? 9.765 9.446 -10.058 1.00 80.62 71 GLU A O 1
ATOM 573 N N . GLU A 1 72 ? 11.764 8.564 -9.527 1.00 81.25 72 GLU A N 1
ATOM 574 C CA . GLU A 1 72 ? 11.260 7.195 -9.464 1.00 81.25 72 GLU A CA 1
ATOM 575 C C . GLU A 1 72 ? 10.463 6.994 -8.173 1.00 81.25 72 GLU A C 1
ATOM 577 O O . GLU A 1 72 ? 10.912 7.341 -7.080 1.00 81.25 72 GLU A O 1
ATOM 582 N N . VAL A 1 73 ? 9.264 6.439 -8.306 1.00 72.75 73 VAL A N 1
ATOM 583 C CA . VAL A 1 73 ? 8.327 6.227 -7.204 1.00 72.75 73 VAL A CA 1
ATOM 584 C C . VAL A 1 73 ? 7.800 4.799 -7.232 1.00 72.75 73 VAL A C 1
ATOM 586 O O . VAL A 1 73 ? 7.787 4.140 -8.271 1.00 72.75 73 VAL A O 1
ATOM 589 N N . THR A 1 74 ? 7.341 4.294 -6.090 1.00 68.81 74 THR A N 1
ATOM 590 C CA . THR A 1 74 ? 6.704 2.974 -6.042 1.00 68.81 74 THR A CA 1
ATOM 591 C C . THR A 1 74 ? 5.229 3.076 -6.427 1.00 68.81 74 THR A C 1
ATOM 593 O O . THR A 1 74 ? 4.624 4.150 -6.383 1.00 68.81 74 THR A O 1
ATOM 596 N N . ALA A 1 75 ? 4.613 1.944 -6.781 1.00 61.75 75 ALA A N 1
ATOM 597 C CA . ALA A 1 75 ? 3.176 1.891 -7.058 1.00 61.75 75 ALA A CA 1
ATOM 598 C C . ALA A 1 75 ? 2.333 2.394 -5.866 1.00 61.75 75 ALA A C 1
ATOM 600 O O . ALA A 1 75 ? 1.310 3.046 -6.066 1.00 61.75 75 ALA A O 1
ATOM 601 N N . ASP A 1 76 ? 2.805 2.168 -4.637 1.00 51.78 76 ASP A N 1
ATOM 602 C CA . ASP A 1 76 ? 2.150 2.633 -3.409 1.00 51.78 76 ASP A CA 1
ATOM 603 C C . ASP A 1 76 ? 2.192 4.163 -3.260 1.00 51.78 76 ASP A C 1
ATOM 605 O O . ASP A 1 76 ? 1.282 4.759 -2.683 1.00 51.78 76 ASP A O 1
ATOM 609 N N . SER A 1 77 ? 3.211 4.823 -3.820 1.00 55.00 77 SER A N 1
ATOM 610 C CA . SER A 1 77 ? 3.336 6.287 -3.821 1.00 55.00 77 SER A CA 1
ATOM 611 C C . SER A 1 77 ? 2.367 6.981 -4.786 1.00 55.00 77 SER A C 1
ATOM 613 O O . SER A 1 77 ? 2.133 8.179 -4.652 1.00 55.00 77 SER A O 1
ATOM 615 N N . LEU A 1 78 ? 1.791 6.254 -5.751 1.00 54.19 78 LEU A N 1
ATOM 616 C CA . LEU A 1 78 ? 0.837 6.794 -6.729 1.00 54.19 78 LEU A CA 1
ATOM 617 C C . LEU A 1 78 ? -0.623 6.768 -6.260 1.00 54.19 78 LEU A C 1
ATOM 619 O O . LEU A 1 78 ? -1.513 7.159 -7.020 1.00 54.19 78 LEU A O 1
ATOM 623 N N . ILE A 1 79 ? -0.902 6.314 -5.035 1.00 53.50 79 ILE A N 1
ATOM 624 C CA . ILE A 1 79 ? -2.259 6.332 -4.487 1.00 53.50 79 ILE A CA 1
ATOM 625 C C . ILE A 1 79 ? -2.671 7.795 -4.278 1.00 53.50 79 ILE A C 1
ATOM 627 O O . ILE A 1 79 ? -2.405 8.396 -3.239 1.00 53.50 79 ILE A O 1
ATOM 631 N N . VAL A 1 80 ? -3.338 8.371 -5.282 1.00 47.84 80 VAL A N 1
ATOM 632 C CA . VAL A 1 80 ? -4.021 9.663 -5.179 1.00 47.84 80 VAL A CA 1
ATOM 633 C C . VAL A 1 80 ? -5.161 9.478 -4.183 1.00 47.84 80 VAL A C 1
ATOM 635 O O . VAL A 1 80 ? -6.252 9.028 -4.538 1.00 47.84 80 VAL A O 1
ATOM 638 N N . LYS A 1 81 ? -4.898 9.772 -2.908 1.00 50.44 81 LYS A N 1
ATOM 639 C CA . LYS A 1 81 ? -5.952 9.835 -1.900 1.00 50.44 81 LYS A CA 1
ATOM 640 C C . LYS A 1 81 ? -6.868 10.996 -2.266 1.00 50.44 81 LYS A C 1
ATOM 642 O O . LYS A 1 81 ? -6.420 12.116 -2.508 1.00 50.44 81 LYS A O 1
ATOM 647 N N . ARG A 1 82 ? -8.161 10.703 -2.373 1.00 51.41 82 ARG A N 1
ATOM 648 C CA . ARG A 1 82 ? -9.195 11.732 -2.437 1.00 51.41 82 ARG A CA 1
ATOM 649 C C . ARG A 1 82 ? -9.068 12.558 -1.158 1.00 51.41 82 ARG A C 1
ATOM 651 O O . ARG A 1 82 ? -9.229 11.978 -0.092 1.00 51.41 82 ARG A O 1
ATOM 658 N N . GLN A 1 83 ? -8.798 13.858 -1.294 1.00 58.25 83 GLN A N 1
ATOM 659 C CA . GLN A 1 83 ? -8.836 14.771 -0.155 1.00 58.25 83 GLN A CA 1
ATOM 660 C C . GLN A 1 83 ? -10.215 14.681 0.499 1.00 58.25 83 GLN A C 1
ATOM 662 O O . GLN A 1 83 ? -11.238 14.779 -0.192 1.00 58.25 83 GLN A O 1
ATOM 667 N N . LEU A 1 84 ? -10.228 14.449 1.804 1.00 63.91 84 LEU A N 1
ATOM 668 C CA . LEU A 1 84 ? -11.430 14.435 2.617 1.00 63.91 84 LEU A CA 1
ATOM 669 C C . LEU A 1 84 ? -12.030 15.841 2.614 1.00 63.91 84 LEU A C 1
ATOM 671 O O . LEU A 1 84 ? -11.327 16.835 2.804 1.00 63.91 84 LEU A O 1
ATOM 675 N N . SER A 1 85 ? -13.343 15.942 2.418 1.00 71.50 85 SER A N 1
ATOM 676 C CA . SER A 1 85 ? -14.040 17.192 2.729 1.00 71.50 85 SER A CA 1
ATOM 677 C C . SER A 1 85 ? -13.975 17.471 4.233 1.00 71.50 85 SER A C 1
ATOM 679 O O . SER A 1 85 ? -13.842 16.542 5.029 1.00 71.50 85 SER A O 1
ATOM 681 N N . ASP A 1 86 ? -14.153 18.727 4.655 1.00 73.81 86 ASP A N 1
ATOM 682 C CA . ASP A 1 86 ? -14.194 19.088 6.084 1.00 73.81 86 ASP A CA 1
ATOM 683 C C . ASP A 1 86 ? -15.174 18.214 6.884 1.00 73.81 86 ASP A C 1
ATOM 685 O O . ASP A 1 86 ? -14.877 17.779 7.992 1.00 73.81 86 ASP A O 1
ATOM 689 N N . THR A 1 87 ? -16.316 17.880 6.280 1.00 75.31 87 THR A N 1
ATOM 690 C CA . THR A 1 87 ? -17.330 16.992 6.861 1.00 75.31 87 THR A CA 1
ATOM 691 C C . THR A 1 87 ? -16.868 15.540 6.992 1.00 75.31 87 THR A C 1
ATOM 693 O O . THR A 1 87 ? -17.178 14.881 7.985 1.00 75.31 87 THR A O 1
ATOM 696 N N . GLU A 1 88 ? -16.130 15.023 6.009 1.00 73.88 88 GLU A N 1
ATOM 697 C CA . GLU A 1 88 ? -15.546 13.681 6.055 1.00 73.88 88 GLU A CA 1
ATOM 698 C C . GLU A 1 88 ? -14.414 13.634 7.093 1.00 73.88 88 GLU A C 1
ATOM 700 O O . GLU A 1 88 ? -14.320 12.677 7.864 1.00 73.88 88 GLU A O 1
ATOM 705 N N . LEU A 1 89 ? -13.611 14.696 7.175 1.00 79.00 89 LEU A N 1
ATOM 706 C CA . LEU A 1 89 ? -12.539 14.856 8.149 1.00 79.00 89 LEU A CA 1
ATOM 707 C C . LEU A 1 89 ? -13.083 14.904 9.585 1.00 79.00 89 LEU A C 1
ATOM 709 O O . LEU A 1 89 ? -12.593 14.171 10.447 1.00 79.00 89 LEU A O 1
ATOM 713 N N . ASP A 1 90 ? -14.132 15.689 9.839 1.00 80.19 90 ASP A N 1
ATOM 714 C CA . ASP A 1 90 ? -14.796 15.780 11.146 1.00 80.19 90 ASP A CA 1
ATOM 715 C C . ASP A 1 90 ? -15.409 14.443 11.562 1.00 80.19 90 ASP A C 1
ATOM 717 O O . ASP A 1 90 ? -15.266 14.004 12.708 1.00 80.19 90 ASP A O 1
ATOM 721 N N . PHE A 1 91 ? -16.046 13.751 10.613 1.00 81.81 91 PHE A N 1
ATOM 722 C CA . PHE A 1 91 ? -16.634 12.438 10.847 1.00 81.81 91 PHE A CA 1
ATOM 723 C C . PHE A 1 91 ? -15.574 11.392 11.211 1.00 81.81 91 PHE A C 1
ATOM 725 O O . PHE A 1 91 ? -15.737 10.648 12.183 1.00 81.81 91 PHE A O 1
ATOM 732 N N . VAL A 1 92 ? -14.472 11.335 10.460 1.00 80.19 92 VAL A N 1
ATOM 733 C CA . VAL A 1 92 ? -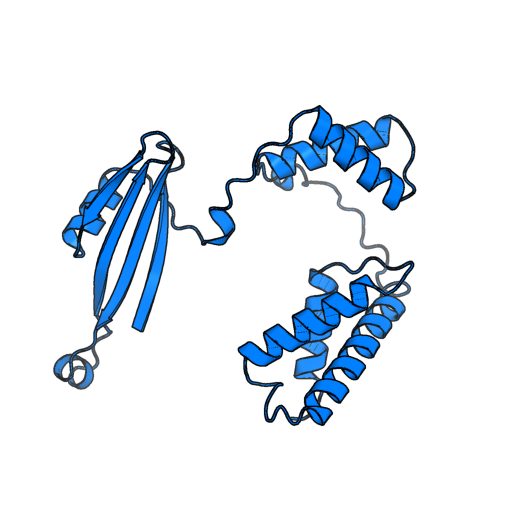13.367 10.402 10.721 1.00 80.19 92 VAL A CA 1
ATOM 734 C C . VAL A 1 92 ? -12.683 10.730 12.048 1.00 80.19 92 VAL A C 1
ATOM 736 O O . VAL A 1 92 ? -12.441 9.818 12.842 1.00 80.19 92 VAL A O 1
ATOM 739 N N . THR A 1 93 ? -12.450 12.013 12.330 1.00 82.94 93 THR A N 1
ATOM 740 C CA . THR A 1 93 ? -11.836 12.489 13.578 1.00 82.94 93 THR A CA 1
ATOM 741 C C . THR A 1 93 ? -12.694 12.124 14.784 1.00 82.94 93 THR A C 1
ATOM 743 O O . THR A 1 93 ? -12.205 11.510 15.733 1.00 82.94 93 THR A O 1
ATOM 746 N N . GLY A 1 94 ? -13.999 12.405 14.725 1.00 80.06 94 GLY A N 1
ATOM 747 C CA . GLY A 1 94 ? -14.935 12.056 15.791 1.00 80.06 94 GLY A CA 1
ATOM 748 C C . GLY A 1 94 ? -15.008 10.549 16.027 1.00 80.06 94 GLY A C 1
ATOM 749 O O . GLY A 1 94 ? -14.968 10.094 17.170 1.00 80.06 94 GLY A O 1
ATOM 750 N N . LYS A 1 95 ? -15.037 9.749 14.956 1.00 80.06 95 LYS A N 1
ATOM 751 C CA . LYS A 1 95 ? -15.082 8.284 15.054 1.00 80.06 95 LYS A CA 1
ATOM 752 C C . LYS A 1 95 ? -13.785 7.695 15.617 1.00 80.06 95 LYS A C 1
ATOM 754 O O . LYS A 1 95 ? -13.840 6.714 16.358 1.00 80.06 95 LYS A O 1
ATOM 759 N N . LEU A 1 96 ? -12.632 8.276 15.279 1.00 79.25 96 LEU A N 1
ATOM 760 C CA . LEU A 1 96 ? -11.332 7.873 15.812 1.00 79.25 96 LEU A CA 1
ATOM 761 C C . LEU A 1 96 ? -11.239 8.186 17.306 1.00 79.25 96 LEU A C 1
ATOM 763 O O . LEU A 1 96 ? -10.932 7.302 18.100 1.00 79.25 96 LEU A O 1
ATOM 767 N N . LEU A 1 97 ? -11.565 9.416 17.694 1.00 82.62 97 LEU A N 1
ATOM 768 C CA . LEU A 1 97 ? -11.513 9.848 19.087 1.00 82.62 97 LEU A CA 1
ATOM 769 C C . LEU A 1 97 ? -12.499 9.084 19.969 1.00 82.62 97 LEU A C 1
ATOM 771 O O . LEU A 1 97 ? -12.130 8.661 21.063 1.00 82.62 97 LEU A O 1
ATOM 775 N N . ALA A 1 98 ? -13.703 8.805 19.461 1.00 76.94 98 ALA A N 1
ATOM 776 C CA . ALA A 1 98 ? -14.675 7.955 20.143 1.00 76.94 98 ALA A CA 1
ATOM 777 C C . ALA A 1 98 ? -14.135 6.535 20.380 1.00 76.94 98 ALA A C 1
ATOM 779 O O . ALA A 1 98 ? -14.293 5.995 21.472 1.00 76.94 98 ALA A O 1
ATOM 780 N N . LYS A 1 99 ? -13.448 5.941 19.394 1.00 79.06 99 LYS A N 1
ATOM 781 C CA . LYS A 1 99 ? -12.808 4.623 19.548 1.00 79.06 99 LYS A CA 1
ATOM 782 C C . LYS A 1 99 ? -11.630 4.630 20.519 1.00 79.06 99 LYS A C 1
ATOM 784 O O . LYS A 1 99 ? -11.391 3.623 21.172 1.00 79.06 99 LYS A O 1
ATOM 789 N N . LEU A 1 100 ? -10.906 5.742 20.603 1.00 76.00 100 LEU A N 1
ATOM 790 C CA . LEU A 1 100 ? -9.786 5.920 21.528 1.00 76.00 100 LEU A CA 1
ATOM 791 C C . LEU A 1 100 ? -10.239 6.326 22.942 1.00 76.00 100 LEU A C 1
ATOM 793 O O . LEU A 1 100 ? -9.397 6.527 23.812 1.00 76.00 100 LEU A O 1
ATOM 797 N N . GLY A 1 101 ? -11.548 6.490 23.183 1.00 79.38 101 GLY A N 1
ATOM 798 C CA . GLY A 1 101 ? -12.071 6.984 24.462 1.00 79.38 101 GLY A CA 1
ATOM 799 C C . GLY A 1 101 ? -11.623 8.415 24.785 1.00 79.38 101 GLY A C 1
ATOM 800 O O . GLY A 1 101 ? -11.630 8.836 25.940 1.00 79.38 101 GLY A O 1
ATOM 801 N N . MET A 1 102 ? -11.199 9.172 23.773 1.00 76.94 102 MET A N 1
ATOM 802 C CA . MET A 1 102 ? -10.670 10.519 23.924 1.00 76.94 102 MET A CA 1
ATOM 803 C C . MET A 1 102 ? -11.782 11.530 23.664 1.00 76.94 102 MET A C 1
ATOM 805 O O . MET A 1 102 ? -12.248 11.683 22.542 1.00 76.94 102 MET A O 1
ATOM 809 N N . THR A 1 103 ? -12.197 12.258 24.698 1.00 74.31 103 THR A N 1
ATOM 810 C CA . THR A 1 103 ? -13.180 13.344 24.581 1.00 74.31 103 THR A CA 1
ATOM 811 C C . THR A 1 103 ? -12.544 14.691 24.935 1.00 74.31 103 THR A C 1
ATOM 813 O O . THR A 1 103 ? -11.638 14.768 25.772 1.00 74.31 103 THR A O 1
ATOM 816 N N . GLY A 1 104 ? -12.980 15.756 24.255 1.00 78.38 104 GLY A N 1
ATOM 817 C CA . GLY A 1 104 ? -12.542 17.136 24.495 1.00 78.38 104 GLY A CA 1
ATOM 818 C C . GLY A 1 104 ? -12.218 17.907 23.212 1.00 78.38 104 GLY A C 1
ATOM 819 O O . GLY A 1 104 ? -11.587 17.369 22.306 1.00 78.38 104 GLY A O 1
ATOM 820 N N . ALA A 1 105 ? -12.614 19.183 23.164 1.00 76.56 105 ALA A N 1
ATOM 821 C CA . ALA A 1 105 ? -12.475 20.043 21.982 1.00 76.56 105 ALA A CA 1
ATOM 822 C C . ALA A 1 105 ? -11.018 20.178 21.504 1.00 76.56 105 ALA A C 1
ATOM 824 O O . ALA A 1 105 ? -10.744 20.021 20.322 1.00 76.56 105 ALA A O 1
ATOM 825 N N . LYS A 1 106 ? -10.066 20.344 22.432 1.00 76.94 106 LYS A N 1
ATOM 826 C CA . LYS A 1 106 ? -8.636 20.450 22.098 1.00 76.94 106 LYS A CA 1
ATOM 827 C C . LYS A 1 106 ? -8.090 19.185 21.417 1.00 76.94 106 LYS A C 1
ATOM 829 O O . LYS A 1 106 ? -7.418 19.267 20.403 1.00 76.94 106 LYS A O 1
ATOM 834 N N . LYS A 1 107 ? -8.465 18.003 21.923 1.00 76.88 107 LYS A N 1
ATOM 835 C CA . LYS A 1 107 ? -8.076 16.706 21.335 1.00 76.88 107 LYS A CA 1
ATOM 836 C C . LYS A 1 107 ? -8.712 16.484 19.961 1.00 76.88 107 LYS A C 1
ATOM 838 O O . LYS A 1 107 ? -8.127 15.804 19.124 1.00 76.88 107 LYS A O 1
ATOM 843 N N . PHE A 1 108 ? -9.908 17.037 19.752 1.00 79.50 108 PHE A N 1
ATOM 844 C CA . PHE A 1 108 ? -10.582 17.034 18.460 1.00 79.50 108 PHE A CA 1
ATOM 845 C C . PHE A 1 108 ? -9.822 17.855 17.426 1.00 79.50 108 PHE A C 1
ATOM 847 O O . PHE A 1 108 ? -9.516 17.331 16.362 1.00 79.50 108 PHE A O 1
ATOM 854 N N . GLU A 1 109 ? -9.456 19.090 17.755 1.00 77.19 109 GLU A N 1
ATOM 855 C CA . GLU A 1 109 ? -8.691 19.950 16.849 1.00 77.19 109 GLU A CA 1
ATOM 856 C C . GLU A 1 109 ? -7.306 19.375 16.527 1.00 77.19 109 GLU A C 1
ATOM 858 O O . GLU A 1 109 ? -6.932 19.323 15.354 1.00 77.19 109 GLU A O 1
ATOM 863 N N . ASP A 1 110 ? -6.596 18.845 17.528 1.00 76.50 110 ASP A N 1
ATOM 864 C CA . ASP A 1 110 ? -5.280 18.224 17.334 1.00 76.50 110 ASP A CA 1
ATOM 865 C C . ASP A 1 110 ? -5.366 16.997 16.403 1.00 76.50 110 ASP A C 1
ATOM 867 O O . ASP A 1 110 ? -4.606 16.869 15.442 1.00 76.50 110 ASP A O 1
ATOM 871 N N . ALA A 1 111 ? -6.329 16.097 16.638 1.00 80.00 111 ALA A N 1
ATOM 872 C CA . ALA A 1 111 ? -6.517 14.912 15.801 1.00 80.00 111 ALA A CA 1
ATOM 873 C C . ALA A 1 111 ? -6.993 15.269 14.385 1.00 80.00 111 ALA A C 1
ATOM 875 O O . ALA A 1 111 ? -6.537 14.659 13.418 1.00 80.00 111 ALA A O 1
ATOM 876 N N . ARG A 1 112 ? -7.862 16.277 14.253 1.00 80.44 112 ARG A N 1
ATOM 877 C CA . ARG A 1 112 ? -8.331 16.798 12.964 1.00 80.44 112 ARG A CA 1
ATOM 878 C C . ARG A 1 112 ? -7.165 17.326 12.132 1.00 80.44 112 ARG A C 1
ATOM 880 O O . ARG A 1 112 ? -7.060 16.982 10.958 1.00 80.44 112 ARG A O 1
ATOM 887 N N . ALA A 1 113 ? -6.268 18.102 12.743 1.00 71.62 113 ALA A N 1
ATOM 888 C CA . ALA A 1 113 ? -5.076 18.639 12.088 1.00 71.62 113 ALA A CA 1
ATOM 889 C C . ALA A 1 113 ? -4.108 17.527 11.647 1.00 71.62 113 ALA A C 1
ATOM 891 O O . ALA A 1 113 ? -3.619 17.536 10.515 1.00 71.62 113 ALA A O 1
ATOM 892 N N . ILE A 1 114 ? -3.887 16.521 12.501 1.00 75.06 114 ILE A N 1
ATOM 893 C CA . ILE A 1 114 ? -3.058 15.356 12.162 1.00 75.06 114 ILE A CA 1
ATOM 894 C C . ILE A 1 114 ? -3.669 14.584 10.987 1.00 75.06 114 ILE A C 1
ATOM 896 O O . ILE A 1 114 ? -2.972 14.286 10.020 1.00 75.06 114 ILE A O 1
ATOM 900 N N . ILE A 1 115 ? -4.969 14.286 11.016 1.00 75.62 115 ILE A N 1
ATOM 901 C CA . ILE A 1 115 ? -5.622 13.545 9.928 1.00 75.62 115 ILE A CA 1
ATOM 902 C C . ILE A 1 115 ? -5.598 14.360 8.627 1.00 75.62 115 ILE A C 1
ATOM 904 O O . ILE A 1 115 ? -5.302 13.790 7.581 1.00 75.62 115 ILE A O 1
ATOM 908 N N . ALA A 1 116 ? -5.821 15.676 8.687 1.00 69.44 116 ALA A N 1
ATOM 909 C CA . ALA A 1 116 ? -5.750 16.555 7.520 1.00 69.44 116 ALA A CA 1
ATOM 910 C C . ALA A 1 116 ? -4.357 16.546 6.871 1.00 69.44 116 ALA A C 1
ATOM 912 O O . ALA A 1 116 ? -4.234 16.395 5.659 1.00 69.44 116 ALA A O 1
ATOM 913 N N . SER A 1 117 ? -3.293 16.642 7.672 1.00 63.12 117 SER A N 1
ATOM 914 C CA . SER A 1 117 ? -1.918 16.601 7.153 1.00 63.12 117 SER A CA 1
ATOM 915 C C . SER A 1 117 ? -1.553 15.245 6.521 1.00 63.12 117 SER A C 1
ATOM 917 O O . SER A 1 117 ? -0.949 15.196 5.448 1.00 63.12 117 SER A O 1
ATOM 919 N N . LEU A 1 118 ? -2.008 14.135 7.121 1.00 64.69 118 LEU A N 1
ATOM 920 C CA . LEU A 1 118 ? -1.834 12.777 6.591 1.00 64.69 118 LEU A CA 1
ATOM 921 C C . LEU A 1 118 ? -2.640 12.528 5.306 1.00 64.69 118 LEU A C 1
ATOM 923 O O . LEU A 1 118 ? -2.277 11.657 4.508 1.00 64.69 118 LEU A O 1
ATOM 927 N N . ASP A 1 119 ? -3.741 13.254 5.126 1.00 60.56 119 ASP A N 1
ATOM 928 C CA . ASP A 1 119 ? -4.601 13.195 3.947 1.00 60.56 119 ASP A CA 1
ATOM 929 C C . ASP A 1 119 ? -3.999 13.957 2.753 1.00 60.56 119 ASP A C 1
ATOM 931 O O . ASP A 1 119 ? -4.033 13.472 1.622 1.00 60.56 119 ASP A O 1
ATOM 935 N N . VAL A 1 120 ? -3.339 15.092 3.006 1.00 53.94 120 VAL A N 1
ATOM 936 C CA . VAL A 1 120 ? -2.623 15.881 1.983 1.00 53.94 120 VAL A CA 1
ATOM 937 C C . VAL A 1 120 ? -1.265 15.261 1.610 1.00 53.94 120 VAL A C 1
ATOM 939 O O . VAL A 1 120 ? -0.675 15.617 0.589 1.00 53.94 120 VAL A O 1
ATOM 942 N N . GLY A 1 121 ? -0.783 14.284 2.384 1.00 47.84 121 GLY A N 1
ATOM 943 C CA . GLY A 1 121 ? 0.526 13.666 2.170 1.00 47.84 121 GLY A CA 1
ATOM 944 C C . GLY A 1 121 ? 1.687 14.570 2.589 1.00 47.84 121 GLY A C 1
ATOM 945 O O . GLY A 1 121 ? 2.829 14.312 2.210 1.00 47.84 121 GLY A O 1
ATOM 946 N N . GLU A 1 122 ? 1.411 15.612 3.378 1.00 45.47 122 GLU A N 1
ATOM 947 C CA . GLU A 1 122 ? 2.455 16.361 4.062 1.00 45.47 122 GLU A CA 1
ATOM 948 C C . GLU A 1 122 ? 3.027 15.474 5.166 1.00 45.47 122 GLU A C 1
ATOM 950 O O . GLU A 1 122 ? 2.350 15.061 6.110 1.00 45.47 122 GLU A O 1
ATOM 955 N N . SER A 1 123 ? 4.306 15.141 5.021 1.00 39.03 123 SER A N 1
ATOM 956 C CA . SER A 1 123 ? 5.073 14.529 6.092 1.00 39.03 123 SER A CA 1
ATOM 957 C C . SER A 1 123 ? 5.164 15.529 7.247 1.00 39.03 123 SER A C 1
ATOM 959 O O . SER A 1 123 ? 5.997 16.429 7.228 1.00 39.03 123 SER A O 1
ATOM 961 N N . LEU A 1 124 ? 4.352 15.346 8.291 1.00 40.78 124 LEU A N 1
ATOM 962 C CA . LEU A 1 124 ? 4.489 16.053 9.576 1.00 40.78 124 LEU A CA 1
ATOM 963 C C . LEU A 1 124 ? 5.826 15.769 10.301 1.00 40.78 124 LEU A C 1
ATOM 965 O O . LEU A 1 124 ? 6.025 16.212 11.432 1.00 40.78 124 LEU A O 1
ATOM 969 N N . ILE A 1 125 ? 6.754 15.032 9.684 1.00 39.31 125 ILE A N 1
ATOM 970 C CA . ILE A 1 125 ? 8.011 14.605 10.310 1.00 39.31 125 ILE A CA 1
ATOM 971 C C . ILE A 1 125 ? 9.034 15.755 10.395 1.00 39.31 125 ILE A C 1
ATOM 973 O O . ILE A 1 125 ? 9.993 15.650 11.157 1.00 39.31 125 ILE A O 1
ATOM 977 N N . GLU A 1 126 ? 8.832 16.894 9.722 1.00 37.91 126 GLU A N 1
ATOM 978 C CA . GLU A 1 126 ? 9.783 18.016 9.831 1.00 37.91 126 GLU A CA 1
ATOM 979 C C . GLU A 1 126 ? 9.670 18.831 11.132 1.00 37.91 126 GLU A C 1
ATOM 981 O O 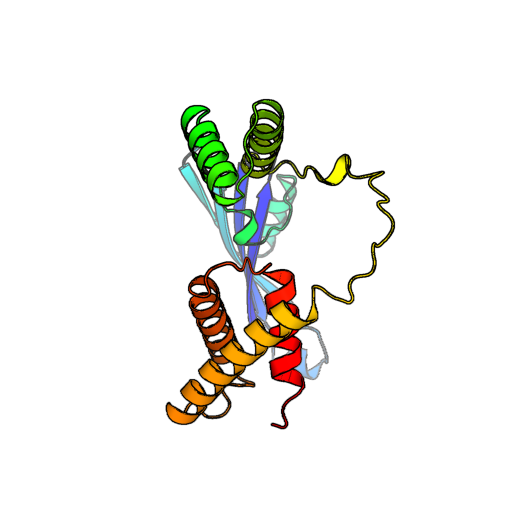. GLU A 1 126 ? 10.604 19.555 11.459 1.00 37.91 126 GLU A O 1
ATOM 986 N N . ASN A 1 127 ? 8.620 18.644 11.947 1.00 31.39 127 ASN A N 1
ATOM 987 C CA . ASN A 1 127 ? 8.495 19.313 13.255 1.00 31.39 127 ASN A CA 1
ATOM 988 C C . ASN A 1 127 ? 8.491 18.372 14.471 1.00 31.39 127 ASN A C 1
ATOM 990 O O . ASN A 1 127 ? 8.235 18.808 15.591 1.00 31.39 127 ASN A O 1
ATOM 994 N N . THR A 1 128 ? 8.870 17.102 14.308 1.00 34.81 128 THR A N 1
ATOM 995 C CA . THR A 1 128 ? 9.204 16.221 15.444 1.00 34.81 128 THR A CA 1
ATOM 996 C C . THR A 1 128 ? 10.696 16.254 15.788 1.00 34.81 128 THR A C 1
ATOM 998 O O . THR A 1 128 ? 11.284 15.232 16.134 1.00 34.81 128 THR A O 1
ATOM 1001 N N . GLN A 1 129 ? 11.330 17.428 15.731 1.00 37.75 129 GLN A N 1
ATOM 1002 C CA . GLN A 1 129 ? 12.526 17.671 16.534 1.00 37.75 129 GLN A CA 1
ATOM 1003 C C . GLN A 1 129 ? 12.074 18.213 17.892 1.00 37.75 129 GLN A C 1
ATOM 1005 O O . GLN A 1 129 ? 11.470 19.275 17.986 1.00 37.75 129 GLN A O 1
ATOM 1010 N N . SER A 1 130 ? 12.386 17.456 18.944 1.00 33.19 130 SER A N 1
ATOM 1011 C CA . SER A 1 130 ? 12.060 17.722 20.351 1.00 33.19 130 SER A CA 1
ATOM 1012 C C . SER A 1 130 ? 10.695 17.222 20.849 1.00 33.19 130 SER A C 1
ATOM 1014 O O . SER A 1 130 ? 9.915 17.924 21.484 1.00 33.19 130 SER A O 1
ATOM 1016 N N . CYS A 1 131 ? 10.454 15.926 20.668 1.00 30.59 131 CYS A N 1
ATOM 1017 C CA . CYS A 1 131 ? 9.891 15.120 21.751 1.00 30.59 131 CYS A CA 1
ATOM 1018 C C . CYS A 1 131 ? 10.910 14.038 22.107 1.00 30.59 131 CYS A C 1
ATOM 1020 O O . CYS A 1 131 ? 10.698 12.852 21.875 1.00 30.59 131 CYS A O 1
ATOM 1022 N N . THR A 1 132 ? 12.038 14.449 22.690 1.00 36.66 132 THR A N 1
ATOM 1023 C CA . THR A 1 132 ? 12.816 13.572 23.574 1.00 36.66 132 THR A CA 1
ATOM 1024 C C . THR A 1 132 ? 12.009 13.356 24.853 1.00 36.66 132 THR A C 1
ATOM 1026 O O . THR A 1 132 ? 12.362 13.844 25.924 1.00 36.66 132 THR A O 1
ATOM 1029 N N . ALA A 1 133 ? 10.883 12.652 24.740 1.00 32.41 133 ALA A N 1
ATOM 1030 C CA . ALA A 1 133 ? 10.379 11.906 25.871 1.00 32.41 133 ALA A CA 1
ATOM 1031 C C . ALA A 1 133 ? 11.401 10.792 26.095 1.00 32.41 133 ALA A C 1
ATOM 1033 O O . ALA A 1 133 ? 11.652 9.978 25.205 1.00 32.41 133 ALA A O 1
ATOM 1034 N N . GLN A 1 134 ? 12.066 10.834 27.247 1.00 31.25 134 GLN A N 1
ATOM 1035 C CA . GLN A 1 134 ? 12.927 9.755 27.714 1.00 31.25 134 GLN A CA 1
ATOM 1036 C C . GLN A 1 134 ? 12.207 8.414 27.507 1.00 31.25 134 GLN A C 1
ATOM 1038 O O . GLN A 1 134 ? 10.993 8.366 27.729 1.00 31.25 134 GLN A O 1
ATOM 1043 N N . PRO A 1 135 ? 12.911 7.344 27.096 1.00 33.47 135 PRO A N 1
ATOM 1044 C CA . PRO A 1 135 ? 12.307 6.027 26.993 1.00 33.47 135 PRO A CA 1
ATOM 1045 C C . PRO A 1 135 ? 11.814 5.635 28.387 1.00 33.47 135 PRO A C 1
ATOM 1047 O O . PRO A 1 135 ? 12.596 5.261 29.259 1.00 33.47 135 PRO A O 1
ATOM 1050 N N . GLN A 1 136 ? 10.512 5.792 28.624 1.00 32.22 136 GLN A N 1
ATOM 1051 C CA . GLN A 1 136 ? 9.862 5.120 29.732 1.00 32.22 136 GLN A CA 1
ATOM 1052 C C . GLN A 1 136 ? 9.940 3.630 29.406 1.00 32.22 136 GLN A C 1
ATOM 1054 O O . GLN A 1 136 ? 9.584 3.215 28.305 1.00 32.22 136 GLN A O 1
ATOM 1059 N N . SER A 1 137 ? 10.514 2.874 30.336 1.00 39.94 137 SER A N 1
ATOM 1060 C CA . SER A 1 137 ? 10.853 1.457 30.225 1.00 39.94 137 SER A CA 1
ATOM 1061 C C . SER A 1 137 ? 9.764 0.639 29.521 1.00 39.94 137 SER A C 1
ATOM 1063 O O . SER A 1 137 ? 8.653 0.500 30.030 1.00 39.94 137 SER A O 1
ATOM 1065 N N . GLU A 1 138 ? 10.123 0.071 28.370 1.00 43.00 138 GLU A N 1
ATOM 1066 C CA . GLU A 1 138 ? 9.292 -0.745 27.473 1.00 43.00 138 GLU A CA 1
ATOM 1067 C C . GLU A 1 138 ? 8.936 -2.148 28.015 1.00 43.00 138 GLU A C 1
ATOM 1069 O O . GLU A 1 138 ? 8.445 -2.979 27.252 1.00 43.00 138 GLU A O 1
ATOM 1074 N N . ASP A 1 139 ? 9.155 -2.450 29.297 1.00 45.97 139 ASP A N 1
ATOM 1075 C CA . ASP A 1 139 ? 9.276 -3.850 29.731 1.00 45.97 139 ASP A CA 1
ATOM 1076 C C . ASP A 1 139 ? 8.019 -4.511 30.320 1.00 45.97 139 ASP A C 1
ATOM 1078 O O . ASP A 1 139 ? 7.957 -5.737 30.334 1.00 45.97 139 ASP A O 1
ATOM 1082 N N . GLU A 1 140 ? 6.969 -3.785 30.718 1.00 40.97 140 GLU A N 1
ATOM 1083 C CA . GLU A 1 140 ? 5.815 -4.441 31.381 1.00 40.97 140 GLU A CA 1
ATOM 1084 C C . GLU A 1 140 ? 4.502 -4.436 30.581 1.00 40.97 140 GLU A C 1
ATOM 1086 O O . GLU A 1 140 ? 3.602 -5.214 30.885 1.00 40.97 140 GLU A O 1
ATOM 1091 N N . MET A 1 141 ? 4.397 -3.653 29.499 1.00 40.59 141 MET A N 1
ATOM 1092 C CA . MET A 1 141 ? 3.198 -3.637 28.634 1.00 40.59 141 MET A CA 1
ATOM 1093 C C . MET A 1 141 ? 3.405 -4.321 27.265 1.00 40.59 141 MET A C 1
ATOM 1095 O O . MET A 1 141 ? 2.442 -4.533 26.526 1.00 40.59 141 MET A O 1
ATOM 1099 N N . ASN A 1 142 ? 4.644 -4.714 26.934 1.00 56.84 142 ASN A N 1
ATOM 1100 C CA . ASN A 1 142 ? 5.011 -5.353 25.660 1.00 56.84 142 ASN A CA 1
ATOM 1101 C C . ASN A 1 142 ? 4.925 -6.892 25.664 1.00 56.84 142 ASN A C 1
ATOM 1103 O O . ASN A 1 142 ? 4.799 -7.487 24.591 1.00 56.84 142 ASN A O 1
ATOM 1107 N N . SER A 1 143 ? 4.969 -7.555 26.825 1.00 61.59 143 SER A N 1
ATOM 1108 C CA . SER A 1 143 ? 4.910 -9.025 26.916 1.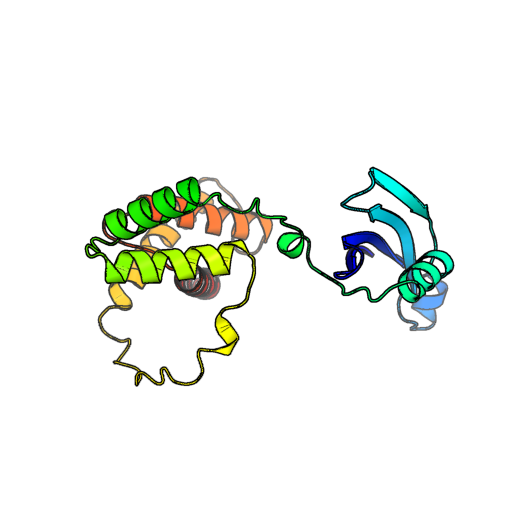00 61.59 143 SER A CA 1
ATOM 1109 C C . SER A 1 143 ? 3.530 -9.565 26.531 1.00 61.59 143 SER A C 1
ATOM 1111 O O . SER A 1 143 ? 3.437 -10.411 25.644 1.00 61.59 143 SER A O 1
ATOM 1113 N N . THR A 1 144 ? 2.453 -8.999 27.081 1.00 71.50 144 THR A N 1
ATOM 1114 C CA . THR A 1 144 ? 1.072 -9.451 26.835 1.00 71.50 144 THR A CA 1
ATOM 1115 C C . THR A 1 144 ? 0.654 -9.298 25.371 1.00 71.50 144 THR A C 1
ATOM 1117 O O . THR A 1 144 ? 0.047 -10.194 24.789 1.00 71.50 144 THR A O 1
ATOM 1120 N N . ILE A 1 145 ? 1.006 -8.178 24.727 1.00 76.25 145 ILE A N 1
ATOM 1121 C CA . ILE A 1 145 ? 0.681 -7.947 23.308 1.00 76.25 145 ILE A CA 1
ATOM 1122 C C . ILE A 1 145 ? 1.482 -8.899 22.414 1.00 76.25 145 ILE A C 1
ATOM 1124 O O . ILE A 1 145 ? 0.935 -9.458 21.461 1.00 76.25 145 ILE A O 1
ATOM 1128 N N . ARG A 1 146 ? 2.765 -9.115 22.728 1.00 80.25 146 ARG A N 1
ATOM 1129 C CA . ARG A 1 146 ? 3.615 -10.074 22.015 1.00 80.25 146 ARG A CA 1
ATOM 1130 C C . ARG A 1 146 ? 3.074 -11.496 22.144 1.00 80.25 146 ARG A C 1
ATOM 1132 O O . ARG A 1 146 ? 3.001 -12.195 21.138 1.00 80.25 146 ARG A O 1
ATOM 1139 N N . GLU A 1 147 ? 2.666 -11.908 23.339 1.00 84.50 147 GLU A N 1
ATOM 1140 C CA . GLU A 1 147 ? 2.067 -13.222 23.583 1.00 84.50 147 GLU A CA 1
ATOM 1141 C C . GLU A 1 147 ? 0.786 -13.420 22.775 1.00 84.50 147 GLU A C 1
ATOM 1143 O O . GLU A 1 147 ? 0.666 -14.430 22.086 1.00 84.50 147 GLU A O 1
ATOM 1148 N N . LEU A 1 148 ? -0.119 -12.437 22.754 1.00 85.25 148 LEU A N 1
ATOM 1149 C CA . LEU A 1 148 ? -1.341 -12.502 21.944 1.00 85.25 148 LEU A CA 1
ATOM 1150 C C . LEU A 1 148 ? -1.037 -12.665 20.448 1.00 85.25 148 LEU A C 1
ATOM 1152 O O . LEU A 1 148 ? -1.654 -13.490 19.774 1.00 85.25 148 LEU A O 1
ATOM 1156 N N . ILE A 1 149 ? -0.048 -11.929 19.927 1.00 86.62 149 ILE A N 1
ATOM 1157 C CA . ILE A 1 149 ? 0.381 -12.069 18.528 1.00 86.62 149 ILE A CA 1
ATOM 1158 C C . ILE A 1 149 ? 0.924 -13.476 18.260 1.00 86.62 149 ILE A C 1
ATOM 1160 O O . ILE A 1 149 ? 0.596 -14.069 17.233 1.00 86.62 149 ILE A O 1
ATOM 1164 N N . LEU A 1 150 ? 1.743 -14.017 19.165 1.00 88.00 150 LEU A N 1
ATOM 1165 C CA . LEU A 1 150 ? 2.346 -15.341 19.011 1.00 88.00 150 LEU A CA 1
ATOM 1166 C C . LEU A 1 150 ? 1.323 -16.477 19.149 1.00 88.00 150 LEU A C 1
ATOM 1168 O O . LEU A 1 150 ? 1.434 -17.473 18.436 1.00 88.00 150 LEU A O 1
ATOM 1172 N N . VAL A 1 151 ? 0.317 -16.327 20.014 1.00 91.06 151 VAL A N 1
ATOM 1173 C CA . VAL A 1 151 ? -0.796 -17.279 20.141 1.00 91.06 151 VAL A CA 1
ATOM 1174 C C . VAL A 1 151 ? -1.569 -17.354 18.828 1.00 91.06 151 VAL A C 1
ATOM 1176 O O . VAL A 1 151 ? -1.709 -18.440 18.269 1.00 91.06 151 VAL A O 1
ATOM 1179 N N . GLU A 1 152 ? -1.989 -16.214 18.277 1.00 89.75 152 GLU A N 1
ATOM 1180 C CA . GLU A 1 152 ? -2.703 -16.192 16.995 1.00 89.75 152 GLU A CA 1
ATOM 1181 C C . GLU A 1 152 ? -1.829 -16.684 15.834 1.00 89.75 152 GLU A C 1
ATOM 1183 O O . GLU A 1 152 ? -2.303 -17.413 14.961 1.00 89.75 152 GLU A O 1
ATOM 1188 N N . ALA A 1 153 ? -0.535 -16.349 15.838 1.00 89.75 153 ALA A N 1
ATOM 1189 C CA . ALA A 1 153 ? 0.429 -16.868 14.871 1.00 89.75 153 ALA A CA 1
ATOM 1190 C C . ALA A 1 153 ? 0.519 -18.398 14.913 1.00 89.75 153 ALA A C 1
ATOM 1192 O O . ALA A 1 153 ? 0.509 -19.041 13.864 1.00 89.75 153 ALA A O 1
ATOM 1193 N N . LYS A 1 154 ? 0.544 -18.990 16.111 1.00 91.75 154 LYS A N 1
ATOM 1194 C CA . LYS A 1 154 ? 0.577 -20.443 16.288 1.00 91.75 154 LYS A CA 1
ATOM 1195 C C . LYS A 1 154 ? -0.708 -21.111 15.803 1.00 91.75 154 LYS A C 1
ATOM 1197 O O . LYS A 1 154 ? -0.631 -22.120 15.115 1.00 91.75 154 LYS A O 1
ATOM 1202 N N . VAL A 1 155 ? -1.872 -20.530 16.088 1.00 92.81 155 VAL A N 1
ATOM 1203 C CA . VAL A 1 155 ? -3.153 -21.088 15.624 1.00 92.81 155 VAL A CA 1
ATOM 1204 C C . VAL A 1 155 ? -3.217 -21.120 14.094 1.00 92.81 155 VAL A C 1
ATOM 1206 O O . VAL A 1 155 ? -3.608 -22.130 13.516 1.00 92.81 155 VAL A O 1
ATOM 1209 N N . VAL A 1 156 ? -2.795 -20.043 13.425 1.00 91.62 156 VAL A N 1
ATOM 1210 C CA . VAL A 1 156 ? -2.761 -20.001 11.952 1.00 91.62 156 VAL A CA 1
ATOM 1211 C C . VAL A 1 156 ? -1.716 -20.968 11.388 1.00 91.62 156 VAL A C 1
ATOM 1213 O O . VAL A 1 156 ? -1.955 -21.579 10.350 1.00 91.62 156 VAL A O 1
ATOM 1216 N N . ALA A 1 157 ? -0.574 -21.126 12.060 1.00 90.00 157 ALA A N 1
ATOM 1217 C CA . ALA A 1 157 ? 0.451 -22.088 11.664 1.00 90.00 157 ALA A CA 1
ATOM 1218 C C . ALA A 1 157 ? -0.095 -23.524 11.696 1.00 90.00 157 ALA A C 1
ATOM 1220 O O . ALA A 1 157 ? -0.002 -24.229 10.694 1.00 90.00 157 ALA A O 1
ATOM 1221 N N . ASP A 1 158 ? -0.760 -23.908 12.790 1.00 91.00 158 ASP A N 1
ATOM 1222 C CA . ASP A 1 158 ? -1.387 -25.225 12.936 1.00 91.00 158 ASP A CA 1
ATOM 1223 C C . ASP A 1 158 ? -2.481 -25.462 11.874 1.00 91.00 158 ASP A C 1
ATOM 1225 O O . ASP A 1 158 ? -2.695 -26.591 11.434 1.00 91.00 158 ASP A O 1
ATOM 1229 N N . GLU A 1 159 ? -3.195 -24.415 11.448 1.00 91.75 159 GLU A N 1
ATOM 1230 C CA . GLU A 1 159 ? -4.167 -24.494 10.349 1.00 91.75 159 GLU A CA 1
ATOM 1231 C C . GLU A 1 159 ? -3.495 -24.736 9.000 1.00 91.75 159 GLU A C 1
ATOM 1233 O O . GLU A 1 159 ? -3.959 -25.576 8.234 1.00 91.75 159 GLU A O 1
ATOM 1238 N N . PHE A 1 160 ? -2.385 -24.055 8.722 1.00 91.00 160 PHE A N 1
ATOM 1239 C CA . PHE A 1 160 ? -1.627 -24.244 7.485 1.00 91.00 160 PHE A CA 1
ATOM 1240 C C . PHE A 1 160 ? -1.003 -25.643 7.419 1.00 91.00 160 PHE A C 1
ATOM 1242 O O . PHE A 1 160 ? -1.021 -26.274 6.358 1.00 91.00 160 PHE A O 1
ATOM 1249 N N . ASP A 1 161 ? -0.526 -26.149 8.558 1.00 87.00 161 ASP A N 1
ATOM 1250 C CA . ASP A 1 161 ? -0.010 -27.511 8.690 1.00 87.00 161 ASP A CA 1
ATOM 1251 C C . ASP A 1 161 ? -1.130 -28.547 8.461 1.00 87.00 161 ASP A C 1
ATOM 1253 O O . ASP A 1 161 ? -0.944 -29.512 7.718 1.00 87.00 161 ASP A O 1
ATOM 1257 N N . LYS A 1 162 ? -2.337 -28.319 9.006 1.00 90.31 162 LYS A N 1
ATOM 1258 C CA . LYS A 1 162 ? -3.522 -29.174 8.777 1.00 90.31 162 LYS A CA 1
ATOM 1259 C C . LYS A 1 162 ? -4.070 -29.103 7.350 1.00 90.31 162 LYS A C 1
ATOM 1261 O O . LYS A 1 162 ? -4.584 -30.104 6.858 1.00 90.31 162 LYS A O 1
ATOM 1266 N N . GLU A 1 163 ? -3.968 -27.953 6.684 1.00 86.69 163 GLU A N 1
ATOM 1267 C CA . GLU A 1 163 ? -4.323 -27.779 5.265 1.00 86.69 163 GLU A CA 1
ATOM 1268 C C . GLU A 1 163 ? -3.344 -28.508 4.321 1.00 86.69 163 GLU A C 1
ATOM 1270 O O . GLU A 1 163 ? -3.593 -28.581 3.117 1.00 86.69 163 GLU A O 1
ATOM 1275 N N . GLY A 1 164 ? -2.239 -29.061 4.839 1.00 84.38 164 GLY A N 1
ATOM 1276 C CA . GLY A 1 164 ? -1.234 -29.760 4.038 1.00 84.38 164 GLY A CA 1
ATOM 1277 C C . GLY A 1 164 ? -0.405 -28.816 3.166 1.00 84.38 164 GLY A C 1
ATOM 1278 O O . GLY A 1 164 ? 0.105 -29.219 2.118 1.00 84.38 164 GLY A O 1
ATOM 1279 N N . LEU A 1 165 ? -0.276 -27.545 3.563 1.00 83.00 165 LEU A N 1
ATOM 1280 C CA . LEU A 1 165 ? 0.513 -26.554 2.836 1.00 83.00 165 LEU A CA 1
ATOM 1281 C C . LEU A 1 165 ? 2.012 -26.789 3.072 1.00 83.00 165 LEU A C 1
ATOM 1283 O O . LEU A 1 165 ? 2.637 -26.102 3.863 1.00 83.00 165 LEU A O 1
ATOM 1287 N N . VAL A 1 166 ? 2.616 -27.742 2.365 1.00 77.19 166 VAL A N 1
ATOM 1288 C CA . VAL A 1 166 ? 4.058 -28.056 2.484 1.00 77.19 166 VAL A CA 1
ATOM 1289 C C . VAL A 1 166 ? 4.919 -26.792 2.302 1.00 77.19 166 VAL A C 1
ATOM 1291 O O . VAL A 1 166 ? 4.605 -25.952 1.462 1.00 77.19 166 VAL A O 1
ATOM 1294 N N . ASP A 1 167 ? 5.992 -26.608 3.069 1.00 81.00 167 ASP A N 1
ATOM 1295 C CA . ASP A 1 167 ? 6.940 -25.487 2.903 1.00 81.00 167 ASP A CA 1
ATOM 1296 C C . ASP A 1 167 ? 6.315 -24.076 2.976 1.00 81.00 167 ASP A C 1
ATOM 1298 O O . ASP A 1 167 ? 6.840 -23.106 2.419 1.00 81.00 167 ASP A O 1
ATOM 1302 N N . TRP A 1 168 ? 5.169 -23.913 3.646 1.00 83.94 168 TRP A N 1
ATOM 1303 C CA . TRP A 1 168 ? 4.492 -22.612 3.722 1.00 83.94 168 TRP A CA 1
ATOM 1304 C C . TRP A 1 168 ? 5.315 -21.526 4.427 1.00 83.94 168 TRP A C 1
ATOM 1306 O O . TRP A 1 168 ? 5.075 -20.338 4.213 1.00 83.94 168 TRP A O 1
ATOM 1316 N N . ARG A 1 169 ? 6.309 -21.935 5.220 1.00 82.62 169 ARG A N 1
ATOM 1317 C CA . ARG A 1 169 ? 7.212 -21.064 5.983 1.00 82.62 169 ARG A CA 1
ATOM 1318 C C . ARG A 1 169 ? 8.345 -20.452 5.160 1.00 82.62 169 ARG A C 1
ATOM 1320 O O . ARG A 1 169 ? 8.959 -19.501 5.622 1.00 82.62 169 ARG A O 1
ATOM 1327 N N . VAL A 1 170 ? 8.610 -20.977 3.963 1.00 80.75 170 VAL A N 1
ATOM 1328 C CA . VAL A 1 170 ? 9.686 -20.516 3.059 1.00 80.75 170 VAL A CA 1
ATOM 1329 C C . VAL A 1 170 ? 9.155 -19.983 1.730 1.00 80.75 170 VAL A C 1
ATOM 1331 O O . VAL A 1 170 ? 9.854 -19.255 1.033 1.00 80.75 170 VAL A O 1
ATOM 1334 N N . ARG A 1 171 ? 7.905 -20.297 1.367 1.00 78.06 171 ARG A N 1
ATOM 1335 C CA . ARG A 1 171 ? 7.267 -19.757 0.161 1.00 78.06 171 ARG A CA 1
ATOM 1336 C C . ARG A 1 171 ? 6.658 -18.383 0.437 1.00 78.06 171 ARG A C 1
ATOM 1338 O O . ARG A 1 171 ? 5.638 -18.294 1.116 1.00 78.06 171 ARG A O 1
ATOM 1345 N N . ASP A 1 172 ? 7.211 -17.330 -0.165 1.00 76.44 172 ASP A N 1
ATOM 1346 C CA . ASP A 1 172 ? 6.785 -15.930 0.035 1.00 76.44 172 ASP A CA 1
ATOM 1347 C C . ASP A 1 172 ? 5.273 -15.703 -0.098 1.00 76.44 172 ASP A C 1
ATOM 1349 O O . ASP A 1 172 ? 4.666 -14.979 0.696 1.00 76.44 172 ASP A O 1
ATOM 1353 N N . SER A 1 173 ? 4.632 -16.357 -1.070 1.00 80.25 173 SER A N 1
ATOM 1354 C CA . SER A 1 173 ? 3.183 -16.261 -1.280 1.00 80.25 173 SER A CA 1
ATOM 1355 C C . SER A 1 173 ? 2.376 -16.831 -0.108 1.00 80.25 173 SER A C 1
ATOM 1357 O O . SER A 1 173 ? 1.330 -16.285 0.258 1.00 80.25 173 SER A O 1
ATOM 1359 N N . LEU A 1 174 ? 2.870 -17.897 0.523 1.00 81.94 174 LEU A N 1
ATOM 1360 C CA . LEU A 1 174 ? 2.244 -18.524 1.682 1.00 81.94 174 LEU A CA 1
ATOM 1361 C C . LEU A 1 174 ? 2.588 -17.792 2.978 1.00 81.94 174 LEU A C 1
ATOM 1363 O O . LEU A 1 174 ? 1.699 -17.619 3.807 1.00 81.94 174 LEU A O 1
ATOM 1367 N N . ILE A 1 175 ? 3.796 -17.241 3.107 1.00 84.25 175 ILE A N 1
ATOM 1368 C CA . ILE A 1 175 ? 4.162 -16.334 4.205 1.00 84.25 175 ILE A CA 1
ATOM 1369 C C . ILE A 1 175 ? 3.267 -15.086 4.190 1.00 84.25 175 ILE A C 1
ATOM 1371 O O . ILE A 1 175 ? 2.761 -14.655 5.229 1.00 84.25 175 ILE A O 1
ATOM 1375 N N . ALA A 1 176 ? 3.008 -14.511 3.012 1.00 78.94 176 ALA A N 1
ATOM 1376 C CA . ALA A 1 176 ? 2.088 -13.386 2.869 1.00 78.94 176 ALA A CA 1
ATOM 1377 C C . ALA A 1 176 ? 0.654 -13.770 3.279 1.00 78.94 176 ALA A C 1
ATOM 1379 O O . ALA A 1 176 ? -0.001 -13.022 4.015 1.00 78.94 176 ALA A O 1
ATOM 1380 N N . ARG A 1 177 ? 0.180 -14.957 2.866 1.00 83.00 177 ARG A N 1
ATOM 1381 C CA . ARG A 1 177 ? -1.135 -15.493 3.261 1.00 83.00 177 ARG A CA 1
ATOM 1382 C C . ARG A 1 177 ? -1.218 -15.745 4.772 1.00 83.00 177 ARG A C 1
ATOM 1384 O O . ARG A 1 177 ? -2.238 -15.416 5.381 1.00 83.00 177 ARG A O 1
ATOM 1391 N N . PHE A 1 178 ? -0.154 -16.259 5.382 1.00 88.19 178 PHE A N 1
ATOM 1392 C CA . PHE A 1 178 ? -0.026 -16.464 6.824 1.00 88.19 178 PHE A CA 1
ATOM 1393 C C . PHE A 1 178 ? -0.124 -15.133 7.579 1.00 88.19 178 PHE A C 1
ATOM 1395 O O . PHE A 1 178 ? -1.027 -14.948 8.396 1.00 88.19 178 PHE A O 1
ATOM 1402 N N . ARG A 1 179 ? 0.718 -14.149 7.230 1.00 86.00 179 ARG A N 1
ATOM 1403 C CA . ARG A 1 179 ? 0.714 -12.810 7.848 1.00 86.00 179 ARG A CA 1
ATOM 1404 C C . ARG A 1 179 ? -0.659 -12.144 7.758 1.00 86.00 179 ARG A C 1
ATOM 1406 O O . ARG A 1 179 ? -1.118 -11.534 8.723 1.00 86.00 179 ARG A O 1
ATOM 1413 N N . LEU A 1 180 ? -1.334 -12.265 6.615 1.00 83.81 180 LEU A N 1
ATOM 1414 C CA . LEU A 1 180 ? -2.682 -11.727 6.436 1.00 83.81 180 LEU A CA 1
ATOM 1415 C C . LEU A 1 180 ? -3.705 -12.424 7.342 1.00 83.81 180 LEU A C 1
ATOM 1417 O O . LEU A 1 180 ? -4.563 -11.755 7.919 1.00 83.81 180 LEU A O 1
ATOM 1421 N N . SER A 1 181 ? -3.609 -13.745 7.478 1.00 85.12 181 SER A N 1
ATOM 1422 C CA . SER A 1 181 ? -4.514 -14.547 8.307 1.00 85.12 181 SER A CA 1
ATOM 1423 C C . SER A 1 181 ? -4.358 -14.208 9.790 1.00 85.12 181 SER A C 1
ATOM 1425 O O . SER A 1 181 ? -5.360 -13.963 10.462 1.00 85.12 181 SER A O 1
ATOM 1427 N N . VAL A 1 182 ? -3.121 -14.044 10.273 1.00 85.31 182 VAL A N 1
ATOM 1428 C CA . VAL A 1 182 ? -2.861 -13.603 11.653 1.00 85.31 182 VAL A CA 1
ATOM 1429 C C . VAL A 1 182 ? -3.407 -12.195 11.897 1.00 85.31 182 VAL A C 1
ATOM 1431 O O . VAL A 1 182 ? -4.141 -11.975 12.855 1.00 85.31 182 VAL A O 1
ATOM 1434 N N . ARG A 1 183 ? -3.156 -11.235 10.994 1.00 83.88 183 ARG A N 1
ATOM 1435 C CA . ARG A 1 183 ? -3.702 -9.867 11.128 1.00 83.88 183 ARG A CA 1
ATOM 1436 C C . ARG A 1 183 ? -5.231 -9.837 11.167 1.00 83.88 183 ARG A C 1
ATOM 1438 O O . ARG A 1 183 ? -5.806 -9.016 11.878 1.00 83.88 183 ARG A O 1
ATOM 1445 N N . ARG A 1 184 ? -5.898 -10.701 10.393 1.00 85.06 184 ARG A N 1
ATOM 1446 C CA . ARG A 1 184 ? -7.365 -10.811 10.402 1.00 85.06 184 ARG A CA 1
ATOM 1447 C C . ARG A 1 184 ? -7.883 -11.296 11.751 1.00 85.06 184 ARG A C 1
ATOM 1449 O O . ARG A 1 184 ? -8.881 -10.760 12.216 1.00 85.06 184 ARG A O 1
ATOM 1456 N N . ARG A 1 185 ? -7.201 -12.251 12.382 1.00 81.44 185 ARG A N 1
ATOM 1457 C CA . ARG A 1 185 ? -7.568 -12.748 13.714 1.00 81.44 185 ARG A CA 1
ATOM 1458 C C . ARG A 1 185 ? -7.295 -11.729 14.807 1.00 81.44 185 ARG A C 1
ATOM 1460 O O . ARG A 1 185 ? -8.180 -11.461 15.607 1.00 81.44 185 ARG A O 1
ATOM 1467 N N . LEU A 1 186 ? -6.146 -11.058 14.757 1.00 81.00 186 LEU A N 1
ATOM 1468 C CA . LEU A 1 186 ? -5.813 -9.982 15.694 1.00 81.00 186 LEU A CA 1
ATOM 1469 C C . LEU A 1 186 ? -6.810 -8.816 15.646 1.00 81.00 186 LEU A C 1
ATOM 1471 O O . LEU A 1 186 ? -7.043 -8.172 16.660 1.00 81.00 186 LEU A O 1
ATOM 1475 N N . ARG A 1 187 ? -7.456 -8.562 14.498 1.00 78.75 187 ARG A N 1
ATOM 1476 C CA . ARG A 1 187 ? -8.546 -7.574 14.400 1.00 78.75 187 ARG A CA 1
ATOM 1477 C C . ARG A 1 187 ? -9.784 -7.964 15.224 1.00 78.75 187 ARG A C 1
ATOM 1479 O O . ARG A 1 187 ? -10.556 -7.077 15.577 1.00 78.75 187 ARG A O 1
ATOM 1486 N N . ASN A 1 188 ? -9.972 -9.250 15.508 1.00 79.19 188 ASN A N 1
ATOM 1487 C CA . ASN A 1 188 ? -11.096 -9.772 16.286 1.00 79.19 188 ASN A CA 1
ATOM 1488 C C . ASN A 1 188 ? -10.769 -9.916 17.782 1.00 79.19 188 ASN A C 1
ATOM 1490 O O . ASN A 1 188 ? -11.650 -10.283 18.552 1.00 79.19 188 ASN A O 1
ATOM 1494 N N . VAL A 1 189 ? -9.529 -9.643 18.199 1.00 75.75 189 VAL A N 1
ATOM 1495 C CA . VAL A 1 189 ? -9.150 -9.637 19.614 1.00 75.75 189 VAL A CA 1
ATOM 1496 C C . VAL A 1 189 ? -9.606 -8.310 20.221 1.00 75.75 189 VAL A C 1
ATOM 1498 O O . VAL A 1 189 ? -9.051 -7.248 19.933 1.00 75.75 189 VAL A O 1
ATOM 1501 N N . GLU A 1 190 ? -10.665 -8.366 21.026 1.00 70.88 190 GLU A N 1
ATOM 1502 C CA . GLU A 1 190 ? -11.250 -7.189 21.667 1.00 70.88 190 GLU A CA 1
ATOM 1503 C C . GLU A 1 190 ? -10.295 -6.557 22.689 1.00 70.88 190 GLU A C 1
ATOM 1505 O O . GLU A 1 190 ? -9.462 -7.225 23.296 1.00 70.88 190 GLU A O 1
ATOM 1510 N N . GLY A 1 191 ? -10.405 -5.239 22.879 1.00 67.62 191 GLY A N 1
ATOM 1511 C CA . GLY A 1 191 ? -9.625 -4.505 23.883 1.00 67.62 191 GLY A CA 1
ATOM 1512 C C . GLY A 1 191 ? -8.163 -4.230 23.514 1.00 67.62 191 GLY A C 1
ATOM 1513 O O . GLY A 1 191 ? -7.502 -3.476 24.226 1.00 67.62 191 GLY A O 1
ATOM 1514 N N . HIS A 1 192 ? -7.665 -4.755 22.390 1.00 68.06 192 HIS A N 1
ATOM 1515 C CA . HIS A 1 192 ? -6.275 -4.582 21.972 1.00 68.06 192 HIS A CA 1
ATOM 1516 C C . HIS A 1 192 ? -6.152 -3.914 20.599 1.00 68.06 192 HIS A C 1
ATOM 1518 O O . HIS A 1 192 ? -6.840 -4.255 19.639 1.00 68.06 192 HIS A O 1
ATOM 1524 N N . THR A 1 193 ? -5.235 -2.948 20.497 1.00 67.19 193 THR A N 1
ATOM 1525 C CA . THR A 1 193 ? -4.841 -2.345 19.218 1.00 67.19 193 THR A CA 1
ATOM 1526 C C . THR A 1 193 ? -3.440 -2.816 18.869 1.00 67.19 193 THR A C 1
ATOM 1528 O O . THR A 1 193 ? -2.485 -2.537 19.588 1.00 67.19 193 THR A O 1
ATOM 1531 N N . PHE A 1 194 ? -3.311 -3.523 17.750 1.00 70.25 194 PHE A N 1
ATOM 1532 C CA . PHE A 1 194 ? -2.035 -4.070 17.306 1.00 70.25 194 PHE A CA 1
ATOM 1533 C C . PHE A 1 194 ? -1.383 -3.144 16.282 1.00 70.25 194 PHE A C 1
ATOM 1535 O O . PHE A 1 194 ? -1.896 -2.954 15.177 1.00 70.25 194 PHE A O 1
ATOM 1542 N N . VAL A 1 195 ? -0.232 -2.575 16.637 1.00 73.62 195 VAL A N 1
ATOM 1543 C CA . VAL A 1 195 ? 0.559 -1.748 15.719 1.00 73.62 195 VAL A CA 1
ATOM 1544 C C . VAL A 1 195 ? 1.196 -2.645 14.657 1.00 73.62 195 VAL A C 1
ATOM 1546 O O . VAL A 1 195 ? 1.882 -3.613 14.981 1.00 73.62 195 VAL A O 1
ATOM 1549 N N . THR A 1 196 ? 1.012 -2.310 13.377 1.00 69.38 196 THR A N 1
ATOM 1550 C CA . THR A 1 196 ? 1.495 -3.116 12.240 1.00 69.38 196 THR A CA 1
ATOM 1551 C C . THR A 1 196 ? 2.990 -3.441 12.322 1.00 69.38 196 THR A C 1
ATOM 1553 O O . THR A 1 196 ? 3.390 -4.559 12.007 1.00 69.38 196 THR A O 1
ATOM 1556 N N . SER A 1 197 ? 3.818 -2.491 12.768 1.00 70.69 197 SER A N 1
ATOM 1557 C CA . SER A 1 197 ? 5.262 -2.697 12.933 1.00 70.69 197 SER A CA 1
ATOM 1558 C C . SER A 1 197 ? 5.587 -3.714 14.033 1.00 70.69 197 SER A C 1
ATOM 1560 O O . SER A 1 197 ? 6.450 -4.564 13.827 1.00 70.69 197 SER A O 1
ATOM 1562 N N . ALA A 1 198 ? 4.871 -3.683 15.160 1.00 71.75 198 ALA A N 1
ATOM 1563 C CA . ALA A 1 198 ? 5.031 -4.643 16.252 1.00 71.75 198 ALA A CA 1
ATOM 1564 C C . ALA A 1 198 ? 4.579 -6.052 15.838 1.00 71.75 198 ALA A C 1
ATOM 1566 O O . ALA A 1 198 ? 5.286 -7.025 16.093 1.00 71.75 198 ALA A O 1
ATOM 1567 N N . VAL A 1 199 ? 3.453 -6.155 15.121 1.00 78.06 199 VAL A N 1
ATOM 1568 C CA . VAL A 1 199 ? 2.970 -7.427 14.560 1.00 78.06 199 VAL A CA 1
ATOM 1569 C C . VAL A 1 199 ? 3.991 -8.012 13.597 1.00 78.06 199 VAL A C 1
ATOM 1571 O O . VAL A 1 199 ? 4.357 -9.171 13.742 1.00 78.06 199 VAL A O 1
ATOM 1574 N N . ASN A 1 200 ? 4.494 -7.220 12.646 1.00 79.44 200 ASN A N 1
ATOM 1575 C CA . ASN A 1 200 ? 5.481 -7.710 11.686 1.00 79.44 200 ASN A CA 1
ATOM 1576 C C . ASN A 1 200 ? 6.760 -8.180 12.391 1.00 79.44 200 ASN A C 1
ATOM 1578 O O . ASN A 1 200 ? 7.178 -9.302 12.144 1.00 79.44 200 ASN A O 1
ATOM 1582 N N . LYS A 1 201 ? 7.304 -7.411 13.347 1.00 80.94 201 LYS A N 1
ATOM 1583 C CA . LYS A 1 201 ? 8.473 -7.840 14.139 1.00 80.94 201 LYS A CA 1
ATOM 1584 C C . LYS A 1 201 ? 8.237 -9.170 14.865 1.00 80.94 201 LYS A C 1
ATOM 1586 O O . LYS A 1 201 ? 9.111 -10.033 14.863 1.00 80.94 201 LYS A O 1
ATOM 1591 N N . CYS A 1 202 ? 7.063 -9.356 15.472 1.00 83.50 202 CYS A N 1
ATOM 1592 C CA . CYS A 1 202 ? 6.724 -10.600 16.169 1.00 83.50 202 CYS A CA 1
ATOM 1593 C C . CYS A 1 202 ? 6.566 -11.780 15.204 1.00 83.50 202 CYS A C 1
ATOM 1595 O O . CYS A 1 202 ? 7.010 -12.880 15.517 1.00 83.50 202 CYS A O 1
ATOM 1597 N N . LEU A 1 203 ? 5.961 -11.560 14.034 1.00 86.25 203 LEU A N 1
ATOM 1598 C CA . LEU A 1 203 ? 5.798 -12.594 13.013 1.00 86.25 203 LEU A CA 1
ATOM 1599 C C . LEU A 1 203 ? 7.126 -12.960 12.350 1.00 86.25 203 LEU A C 1
ATOM 1601 O O . LEU A 1 203 ? 7.359 -14.133 12.093 1.00 86.25 203 LEU A O 1
ATOM 1605 N N . ASP A 1 204 ? 8.013 -11.994 12.126 1.00 86.12 204 ASP A N 1
ATOM 1606 C CA . ASP A 1 204 ? 9.362 -12.247 11.615 1.00 86.12 204 ASP A CA 1
ATOM 1607 C C . ASP A 1 204 ? 10.161 -13.084 12.614 1.00 86.12 204 ASP A C 1
ATOM 1609 O O . ASP A 1 204 ? 10.789 -14.076 12.246 1.00 86.12 204 ASP A O 1
ATOM 1613 N N . HIS A 1 205 ? 10.060 -12.756 13.905 1.00 84.50 205 HIS A N 1
ATOM 1614 C CA . HIS A 1 205 ? 10.638 -13.578 14.960 1.00 84.50 205 HIS A CA 1
ATOM 1615 C C . HIS A 1 205 ? 10.003 -14.975 15.025 1.00 84.50 205 HIS A C 1
ATOM 1617 O O . HIS A 1 205 ? 10.716 -15.962 15.150 1.00 84.50 205 HIS A O 1
ATOM 1623 N N . PHE A 1 206 ? 8.681 -15.097 14.898 1.00 86.38 206 PHE A N 1
ATOM 1624 C CA . PHE A 1 206 ? 7.985 -16.388 14.888 1.00 86.38 206 PHE A CA 1
ATOM 1625 C C . PHE A 1 206 ? 8.440 -17.283 13.725 1.00 86.38 206 PHE A C 1
ATOM 1627 O O . PHE A 1 206 ? 8.738 -18.456 13.930 1.00 86.38 206 PHE A O 1
ATOM 1634 N N . LEU A 1 207 ? 8.547 -16.717 12.521 1.00 85.00 207 LEU A N 1
ATOM 1635 C CA . LEU A 1 207 ? 8.968 -17.435 11.316 1.00 85.00 207 LEU A CA 1
ATOM 1636 C C . LEU A 1 207 ? 10.447 -17.843 11.357 1.00 85.00 207 LEU A C 1
ATOM 1638 O O . LEU A 1 207 ? 10.816 -18.831 10.734 1.00 85.00 207 LEU A O 1
ATOM 1642 N N . THR A 1 208 ? 11.284 -17.108 12.095 1.00 82.00 208 THR A N 1
ATOM 1643 C CA . THR A 1 208 ? 12.725 -17.396 12.233 1.00 82.00 208 THR A CA 1
ATOM 1644 C C . THR A 1 208 ? 13.083 -18.240 13.461 1.00 82.00 208 THR A C 1
ATOM 1646 O O . THR A 1 208 ? 14.179 -18.791 13.509 1.00 82.00 208 THR A O 1
ATOM 1649 N N . SER A 1 209 ? 12.194 -18.353 14.456 1.00 72.25 209 SER A N 1
ATOM 1650 C CA . SER A 1 209 ? 12.468 -19.026 15.741 1.00 72.25 209 SER A CA 1
ATOM 1651 C C . SER A 1 209 ? 12.019 -20.485 15.822 1.00 72.25 209 SER A C 1
ATOM 1653 O O . SER A 1 209 ? 12.381 -21.169 16.779 1.00 72.25 209 SER A O 1
ATOM 1655 N N . GLN A 1 210 ? 11.253 -20.989 14.853 1.00 58.16 210 GLN A N 1
ATOM 1656 C CA . GLN A 1 210 ? 10.891 -22.406 14.806 1.00 58.16 210 GLN A CA 1
ATOM 1657 C C . GLN A 1 210 ? 11.797 -23.170 13.832 1.00 58.16 210 GLN A C 1
ATOM 1659 O O . GLN A 1 210 ? 12.076 -22.649 12.751 1.00 58.16 210 GLN A O 1
ATOM 1664 N N . PRO A 1 211 ? 12.256 -24.388 14.186 1.00 51.25 211 PRO A N 1
ATOM 1665 C CA . PRO A 1 211 ? 13.041 -25.201 13.268 1.00 51.25 211 PRO A CA 1
ATOM 1666 C C . PRO A 1 211 ? 12.219 -25.493 12.006 1.00 51.25 211 PRO A C 1
ATOM 1668 O O . PRO A 1 211 ? 11.002 -25.689 12.089 1.00 51.25 211 PRO A O 1
ATOM 1671 N N . ALA A 1 212 ? 12.906 -25.438 10.863 1.00 47.34 212 ALA A N 1
ATOM 1672 C CA . ALA A 1 212 ? 12.378 -25.810 9.554 1.00 47.34 212 ALA A CA 1
ATOM 1673 C C . ALA A 1 212 ? 11.921 -27.274 9.527 1.00 47.34 212 ALA A C 1
ATOM 1675 O O . ALA A 1 212 ? 12.578 -28.106 10.198 1.00 47.34 212 ALA A O 1
#

Secondary structure (DSSP, 8-state):
-EEEEEEEETTTTEEEEEEEEEE--HHHHHHTPPPEEEEEEEEEEETTT--EEEE-SHHHHHHHHHHS-EEEE-GGGG--PPPPPHHHHHHHHHHHHHHTT--SHHHHHHHHHHHHHHHHT--GGGG-S--------TTSSHHHHHHHHHHHHHHHHHHHHHTT-TTTTT-HHHHHHHHHHHHHHHTTSTT----HHHHHHHHHHHHHHS--